Protein AF-A0A9E5R4J6-F1 (afdb_monomer_lite)

Structure (mmCIF, N/CA/C/O backbone):
data_AF-A0A9E5R4J6-F1
#
_entry.id   AF-A0A9E5R4J6-F1
#
loop_
_atom_site.group_PDB
_atom_site.id
_atom_site.type_symbol
_atom_site.label_atom_id
_atom_site.label_alt_id
_atom_site.label_comp_id
_atom_site.label_asym_id
_atom_site.label_entity_id
_atom_site.label_seq_id
_atom_site.pdbx_PDB_ins_code
_atom_site.Cartn_x
_atom_site.Cartn_y
_atom_site.Cartn_z
_atom_site.occupancy
_atom_site.B_iso_or_equiv
_atom_site.auth_seq_id
_atom_site.auth_comp_id
_atom_site.auth_asym_id
_atom_site.auth_atom_id
_atom_site.pdbx_PDB_model_num
ATOM 1 N N . MET A 1 1 ? 21.882 42.152 28.841 1.00 42.34 1 MET A N 1
ATOM 2 C CA . MET A 1 1 ? 21.473 41.547 27.560 1.00 42.34 1 MET A CA 1
ATOM 3 C C . MET A 1 1 ? 21.434 40.059 27.810 1.00 42.34 1 MET A C 1
ATOM 5 O O . MET A 1 1 ? 22.486 39.458 27.954 1.00 42.34 1 MET A O 1
ATOM 9 N N . SER A 1 2 ? 20.237 39.539 28.057 1.00 40.75 2 SER A N 1
ATOM 10 C CA . SER A 1 2 ? 20.015 38.140 28.411 1.00 40.75 2 SER A CA 1
ATOM 11 C C . SER A 1 2 ? 19.403 37.495 27.181 1.00 40.75 2 SER A C 1
ATOM 13 O O . SER A 1 2 ? 18.270 37.822 26.833 1.00 40.75 2 SER A O 1
ATOM 15 N N . ASP A 1 3 ? 20.187 36.679 26.487 1.00 46.66 3 ASP A N 1
ATOM 16 C CA . ASP A 1 3 ? 19.735 35.974 25.296 1.00 46.66 3 ASP A CA 1
ATOM 17 C C . ASP A 1 3 ? 18.639 34.973 25.685 1.00 46.66 3 ASP A C 1
ATOM 19 O O . ASP A 1 3 ? 18.865 34.027 26.441 1.00 46.66 3 ASP A O 1
ATOM 23 N N . GLU A 1 4 ? 17.427 35.216 25.184 1.00 49.72 4 GLU A N 1
ATOM 24 C CA . GLU A 1 4 ? 16.324 34.261 25.204 1.00 49.72 4 GLU A CA 1
ATOM 25 C C . GLU A 1 4 ? 16.734 33.020 24.406 1.00 49.72 4 GLU A C 1
ATOM 27 O O . GLU A 1 4 ? 16.765 33.019 23.172 1.00 49.72 4 GLU A O 1
ATOM 32 N N . VAL A 1 5 ? 17.031 31.938 25.124 1.00 55.19 5 VAL A N 1
ATOM 33 C CA . VAL A 1 5 ? 17.161 30.601 24.548 1.00 55.19 5 VAL A CA 1
ATOM 34 C C . VAL A 1 5 ? 15.782 30.193 24.031 1.00 55.19 5 VAL A C 1
ATOM 36 O O . VAL A 1 5 ? 14.922 29.731 24.780 1.00 55.19 5 VAL A O 1
ATOM 39 N N . LYS A 1 6 ? 15.548 30.407 22.735 1.00 57.25 6 LYS A N 1
ATOM 40 C CA . LYS A 1 6 ? 14.380 29.879 22.028 1.00 57.25 6 LYS A CA 1
ATOM 41 C C . LYS A 1 6 ? 14.463 28.356 22.058 1.00 57.25 6 LYS A C 1
ATOM 43 O O . LYS A 1 6 ? 15.269 27.770 21.337 1.00 57.25 6 LYS A O 1
ATOM 48 N N . ASN A 1 7 ? 13.649 27.728 22.904 1.00 57.50 7 ASN A N 1
ATOM 49 C CA . ASN A 1 7 ? 13.487 26.278 22.901 1.00 57.50 7 ASN A CA 1
ATOM 50 C C . ASN A 1 7 ? 13.137 25.807 21.478 1.00 57.50 7 ASN A C 1
ATOM 52 O O . ASN A 1 7 ? 12.276 26.420 20.835 1.00 57.50 7 ASN A O 1
ATOM 56 N N . PRO A 1 8 ? 13.797 24.751 20.969 1.00 59.03 8 PRO A N 1
ATOM 57 C CA . PRO A 1 8 ? 13.464 24.193 19.670 1.00 59.03 8 PRO A CA 1
ATOM 58 C C . PRO A 1 8 ? 12.000 23.721 19.660 1.00 59.03 8 PRO A C 1
ATOM 60 O O . PRO A 1 8 ? 11.471 23.340 20.710 1.00 59.03 8 PRO A O 1
ATOM 63 N N . PRO A 1 9 ? 11.328 23.758 18.496 1.00 61.59 9 PRO A N 1
ATOM 64 C CA . PRO A 1 9 ? 9.950 23.308 18.380 1.00 61.59 9 PRO A CA 1
ATOM 65 C C . PRO A 1 9 ? 9.857 21.846 18.821 1.00 61.59 9 PRO A C 1
ATOM 67 O O . PRO A 1 9 ? 10.540 20.979 18.277 1.00 61.59 9 PRO A O 1
ATOM 70 N N . VAL A 1 10 ? 9.022 21.591 19.829 1.00 64.31 10 VAL A N 1
ATOM 71 C CA . VAL A 1 10 ? 8.676 20.240 20.271 1.00 64.31 10 VAL A CA 1
ATOM 72 C C . VAL A 1 10 ? 8.030 19.542 19.076 1.00 64.31 10 VAL A C 1
ATOM 74 O O . VAL A 1 10 ? 6.976 19.970 18.604 1.00 64.31 10 VAL A O 1
ATOM 77 N N . LEU A 1 11 ? 8.702 18.522 18.537 1.00 62.38 11 LEU A N 1
ATOM 78 C CA . LEU A 1 11 ? 8.134 17.666 17.499 1.00 62.38 11 LEU A CA 1
ATOM 79 C C . LEU A 1 11 ? 6.857 17.046 18.070 1.00 62.38 11 LEU A C 1
ATOM 81 O O . LEU A 1 11 ? 6.881 16.518 19.180 1.00 62.38 11 LEU A O 1
ATOM 85 N N . ALA A 1 12 ? 5.746 17.167 17.344 1.00 65.12 12 ALA A N 1
ATOM 86 C CA . ALA A 1 12 ? 4.486 16.565 17.757 1.00 65.12 12 ALA A CA 1
ATOM 87 C C . ALA A 1 12 ? 4.701 15.061 17.972 1.00 65.12 12 ALA A C 1
ATOM 89 O O . ALA A 1 12 ? 5.231 14.386 17.088 1.00 65.12 12 ALA A O 1
ATOM 90 N N . GLU A 1 13 ? 4.333 14.562 19.152 1.00 73.25 13 GLU A N 1
ATOM 91 C CA . GLU A 1 13 ? 4.421 13.138 19.465 1.00 73.25 13 GLU A CA 1
ATOM 92 C C . GLU A 1 13 ? 3.614 12.341 18.435 1.00 73.25 13 GLU A C 1
ATOM 94 O O . GLU A 1 13 ? 2.500 12.728 18.063 1.00 73.25 13 GLU A O 1
ATOM 99 N N . GLU A 1 14 ? 4.189 11.245 17.935 1.00 74.69 14 GLU A N 1
ATOM 100 C CA . GLU A 1 14 ? 3.474 10.381 17.004 1.00 74.69 14 GLU A CA 1
ATOM 101 C C . GLU A 1 14 ? 2.205 9.840 17.678 1.00 74.69 14 GLU A C 1
ATOM 103 O O . GLU A 1 14 ? 2.267 9.382 18.824 1.00 74.69 14 GLU A O 1
ATOM 108 N N . PRO A 1 15 ? 1.052 9.859 16.988 1.00 79.69 15 PRO A N 1
ATOM 109 C CA . PRO A 1 15 ? -0.175 9.328 17.555 1.00 79.69 15 PRO A CA 1
ATOM 110 C C . PRO A 1 15 ? 0.012 7.845 17.888 1.00 79.69 15 PRO A C 1
ATOM 112 O O . PRO A 1 15 ? 0.480 7.066 17.059 1.00 79.69 15 PRO A O 1
ATOM 115 N N . THR A 1 16 ? -0.355 7.460 19.109 1.00 82.81 16 THR A N 1
ATOM 116 C CA . THR A 1 16 ? -0.235 6.085 19.624 1.00 82.81 16 THR A CA 1
ATOM 117 C C . THR A 1 16 ? -1.494 5.250 19.387 1.00 82.81 16 THR A C 1
ATOM 119 O O . THR A 1 16 ? -1.440 4.024 19.447 1.00 82.81 16 THR A O 1
ATOM 122 N N . HIS A 1 17 ? -2.621 5.902 19.094 1.00 88.38 17 HIS A N 1
ATOM 123 C CA . HIS A 1 17 ? -3.892 5.288 18.721 1.00 88.38 17 HIS A CA 1
ATOM 124 C C . HIS A 1 17 ? -4.709 6.228 17.825 1.00 88.38 17 HIS A C 1
ATOM 126 O O . HIS A 1 17 ? -4.455 7.431 17.767 1.00 88.38 17 HIS A O 1
ATOM 132 N N . ASP A 1 18 ? -5.753 5.704 17.181 1.00 90.94 18 ASP A N 1
ATOM 133 C CA . ASP A 1 18 ? -6.672 6.469 16.326 1.00 90.94 18 ASP A CA 1
ATOM 134 C C . ASP A 1 18 ? -8.042 6.756 16.973 1.00 90.94 18 ASP A C 1
ATOM 136 O O . ASP A 1 18 ? -8.967 7.226 16.307 1.00 90.94 18 ASP A O 1
ATOM 140 N N . PHE A 1 19 ? -8.187 6.493 18.274 1.00 93.50 19 PHE A N 1
ATOM 141 C CA . PHE A 1 19 ? -9.407 6.785 19.027 1.00 93.50 19 PHE A CA 1
ATOM 142 C C . PHE A 1 19 ? -9.540 8.264 19.394 1.00 93.50 19 PHE A C 1
ATOM 144 O O . PHE A 1 19 ? -8.581 8.903 19.828 1.00 93.50 19 PHE A O 1
ATOM 151 N N . SER A 1 20 ? -10.764 8.789 19.303 1.00 92.38 20 SER A N 1
ATOM 152 C CA . SER A 1 20 ? -11.124 10.046 19.962 1.00 92.38 20 SER A CA 1
ATOM 153 C C . SER A 1 20 ? -11.434 9.819 21.447 1.00 92.38 20 SER A C 1
ATOM 155 O O . SER A 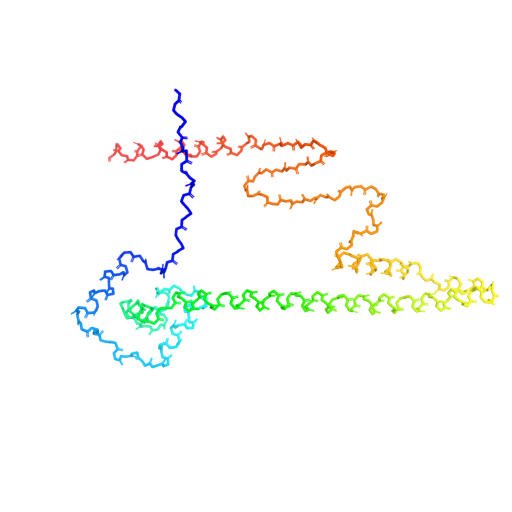1 20 ? -11.752 8.703 21.856 1.00 92.38 20 SER A O 1
ATOM 157 N N . GLN A 1 21 ? -11.450 10.888 22.251 1.00 91.94 21 GLN A N 1
ATOM 158 C CA . GLN A 1 21 ? -11.830 10.806 23.670 1.00 91.94 21 GLN A CA 1
ATOM 159 C C . GLN A 1 21 ? -13.201 10.137 23.874 1.00 91.94 21 GLN A C 1
ATOM 161 O O . GLN A 1 21 ? -13.371 9.306 24.760 1.00 91.94 21 GLN A O 1
ATOM 166 N N . LYS A 1 22 ? -14.164 10.435 22.994 1.00 94.00 22 LYS A N 1
ATOM 167 C CA . LYS A 1 22 ? -15.501 9.825 23.024 1.00 94.00 22 LYS A CA 1
ATOM 168 C C . LYS A 1 22 ? -15.470 8.329 22.726 1.00 94.00 22 LYS A C 1
ATOM 170 O O . LYS A 1 22 ? -16.288 7.587 23.255 1.00 94.00 22 LYS A O 1
ATOM 175 N N . ASP A 1 23 ? -14.570 7.878 21.855 1.00 94.31 23 ASP A N 1
ATOM 176 C CA . ASP A 1 23 ? -14.438 6.448 21.568 1.00 94.31 23 ASP A CA 1
ATOM 177 C C . ASP A 1 23 ? -13.859 5.709 22.781 1.00 94.31 23 ASP A C 1
ATOM 179 O O . ASP A 1 23 ? -14.345 4.630 23.110 1.00 94.31 23 ASP A O 1
ATOM 183 N N . LEU A 1 24 ? -12.900 6.317 23.491 1.00 94.56 24 LEU A N 1
ATOM 184 C CA . LEU A 1 24 ? -12.354 5.775 24.740 1.00 94.56 24 LEU A CA 1
ATOM 185 C C . LEU A 1 24 ? -13.423 5.676 25.839 1.00 94.56 24 LEU A C 1
ATOM 187 O O . LEU A 1 24 ? -13.527 4.642 26.493 1.00 94.56 24 LEU A O 1
ATOM 191 N N . GLU A 1 25 ? -14.268 6.699 25.996 1.00 96.12 25 GLU A N 1
ATOM 192 C CA . GLU A 1 25 ? -15.407 6.668 26.929 1.00 96.12 25 GLU A CA 1
ATOM 193 C C . GLU A 1 25 ? -16.387 5.529 26.607 1.00 96.12 25 GLU A C 1
ATOM 195 O O . GLU A 1 25 ? -16.853 4.830 27.506 1.00 96.12 25 GLU A O 1
ATOM 200 N N . VAL A 1 26 ? -16.672 5.297 25.320 1.00 95.81 26 VAL A N 1
ATOM 201 C CA . VAL A 1 26 ? -17.535 4.190 24.874 1.00 95.81 26 VAL A CA 1
ATOM 202 C C . VAL A 1 26 ? -16.900 2.831 25.172 1.00 95.81 26 VAL A C 1
ATOM 204 O O . VAL A 1 26 ? -17.601 1.920 25.613 1.00 95.81 26 VAL A O 1
ATOM 207 N N . ILE A 1 27 ? -15.590 2.685 24.951 1.00 95.56 27 ILE A N 1
ATOM 208 C CA . ILE A 1 27 ? -14.855 1.452 25.265 1.00 95.56 27 ILE A CA 1
ATOM 209 C C . ILE A 1 27 ? -14.916 1.170 26.769 1.00 95.56 27 ILE A C 1
ATOM 211 O O . ILE A 1 27 ? -15.265 0.054 27.158 1.00 95.56 27 ILE A O 1
ATOM 215 N N . GLN A 1 28 ? -14.640 2.180 27.599 1.00 96.12 28 GLN A N 1
ATOM 216 C CA . GLN A 1 28 ? -14.669 2.044 29.053 1.00 96.12 28 GLN A CA 1
ATOM 217 C C . GLN A 1 28 ? -16.070 1.661 29.542 1.00 96.12 28 GLN A C 1
ATOM 219 O O . GLN A 1 28 ? -16.231 0.655 30.227 1.00 96.12 28 GLN A O 1
ATOM 224 N N . ALA A 1 29 ? -17.107 2.379 29.099 1.00 96.12 29 ALA A N 1
ATOM 225 C CA . ALA A 1 29 ? -18.487 2.061 29.457 1.00 96.12 29 ALA A CA 1
ATOM 226 C C . ALA A 1 29 ? -18.883 0.637 29.028 1.00 96.12 29 ALA A C 1
ATOM 228 O O . ALA A 1 29 ? -19.643 -0.042 29.716 1.00 96.12 29 ALA A O 1
ATOM 229 N N . TYR A 1 30 ? -18.381 0.150 27.893 1.00 96.94 30 TYR A N 1
ATOM 230 C CA . TYR A 1 30 ? -18.649 -1.212 27.440 1.00 96.94 30 TYR A CA 1
ATOM 231 C C . TYR A 1 30 ? -17.977 -2.280 28.316 1.00 96.94 30 TYR A C 1
ATOM 233 O O . TYR A 1 30 ? -18.583 -3.323 28.583 1.00 96.94 30 TYR A O 1
ATOM 241 N N . GLN A 1 31 ? -16.759 -2.012 28.794 1.00 95.31 31 GLN A N 1
ATOM 242 C CA . GLN A 1 31 ? -16.066 -2.860 29.767 1.00 95.31 31 GLN A CA 1
ATOM 243 C C . GLN A 1 31 ? -16.800 -2.875 31.112 1.00 95.31 31 GLN A C 1
ATOM 245 O O . GLN A 1 31 ? -17.065 -3.956 31.638 1.00 95.31 31 GLN A O 1
ATOM 250 N N . ASP A 1 32 ? -17.204 -1.705 31.611 1.00 96.06 32 ASP A N 1
ATOM 251 C CA . ASP A 1 32 ? -17.908 -1.555 32.891 1.00 96.06 32 ASP A CA 1
ATOM 252 C C . ASP A 1 32 ? -19.270 -2.271 32.887 1.00 96.06 32 ASP A C 1
ATOM 254 O O . ASP A 1 32 ? -19.680 -2.864 33.883 1.00 96.06 32 ASP A O 1
ATOM 258 N N . ASN A 1 33 ? -19.952 -2.293 31.737 1.00 94.25 33 ASN A N 1
ATOM 259 C CA . ASN A 1 33 ? -21.217 -3.010 31.545 1.00 94.25 33 ASN A CA 1
ATOM 260 C C . ASN A 1 33 ? -21.054 -4.530 31.330 1.00 94.25 33 ASN A C 1
ATOM 262 O O . ASN A 1 33 ? -22.038 -5.218 31.041 1.00 94.25 33 ASN A O 1
ATOM 266 N N . GLY A 1 34 ? -19.835 -5.068 31.442 1.00 93.44 34 GLY A N 1
ATOM 267 C CA . GLY A 1 34 ? -19.568 -6.504 31.353 1.00 93.44 34 GLY A CA 1
ATOM 268 C C . GLY A 1 34 ? -19.517 -7.064 29.929 1.00 93.44 34 GLY A C 1
ATOM 269 O O . GLY A 1 34 ? -19.805 -8.243 29.736 1.00 93.44 34 GLY A O 1
ATOM 270 N N . LEU A 1 35 ? -19.157 -6.248 28.926 1.00 93.50 35 LEU A N 1
ATOM 271 C CA . LEU A 1 35 ? -18.931 -6.682 27.535 1.00 93.50 35 LEU A CA 1
ATOM 272 C C . LEU A 1 35 ? -20.145 -7.373 26.889 1.00 93.50 35 LEU A C 1
ATOM 274 O O . LEU A 1 35 ? -20.032 -8.408 26.225 1.00 93.50 35 LEU A O 1
ATOM 278 N N . GLN A 1 36 ? -21.334 -6.812 27.094 1.00 93.00 36 GLN A N 1
ATOM 279 C CA . GLN A 1 36 ? -22.580 -7.421 26.629 1.00 93.00 36 GLN A CA 1
ATOM 280 C C . GLN A 1 36 ? -22.552 -7.729 25.126 1.00 93.00 36 GLN A C 1
ATOM 282 O O . GLN A 1 36 ? -22.277 -6.867 24.298 1.00 93.00 36 GLN A O 1
ATOM 287 N N . GLY A 1 37 ? -22.898 -8.954 24.741 1.00 89.56 37 GLY A N 1
ATOM 288 C CA . GLY A 1 37 ? -22.974 -9.338 23.331 1.00 89.56 37 GLY A CA 1
ATOM 289 C C . GLY A 1 37 ? -21.624 -9.551 22.642 1.00 89.56 37 GLY A C 1
ATOM 290 O O . GLY A 1 37 ? -21.628 -9.831 21.451 1.00 89.56 37 GLY A O 1
ATOM 291 N N . ILE A 1 38 ? -20.485 -9.506 23.348 1.00 92.75 38 ILE A N 1
ATOM 292 C CA . ILE A 1 38 ? -19.177 -9.858 22.764 1.00 92.75 38 ILE A CA 1
ATOM 293 C C . ILE A 1 38 ? -19.128 -11.309 22.261 1.00 92.75 38 ILE A C 1
ATOM 295 O O . ILE A 1 38 ? -18.427 -11.603 21.301 1.00 92.75 38 ILE A O 1
ATOM 299 N N . ALA A 1 39 ? -19.925 -12.199 22.860 1.00 91.06 39 ALA A N 1
ATOM 300 C CA . ALA A 1 39 ? -19.985 -13.621 22.521 1.00 91.06 39 ALA A CA 1
ATOM 301 C C . ALA A 1 39 ? -20.413 -13.907 21.068 1.00 91.06 39 ALA A C 1
ATOM 303 O O . ALA A 1 39 ? -20.206 -15.013 20.581 1.00 91.06 39 ALA A O 1
ATOM 304 N N . VAL A 1 40 ? -21.004 -12.932 20.366 1.00 90.88 40 VAL A N 1
ATOM 305 C CA . VAL A 1 40 ? -21.365 -13.076 18.943 1.00 90.88 40 VAL A CA 1
ATOM 306 C C . VAL A 1 40 ? -20.163 -12.942 18.003 1.00 90.88 40 VAL A C 1
ATOM 308 O O . VAL A 1 40 ? -20.296 -13.221 16.806 1.00 90.88 40 VAL A O 1
ATOM 311 N N . VAL A 1 41 ? -19.025 -12.466 18.518 1.00 92.75 41 VAL A N 1
ATOM 312 C CA . VAL A 1 41 ? -17.769 -12.305 17.786 1.00 92.75 41 VAL A CA 1
ATOM 313 C C . VAL A 1 41 ? -16.933 -13.561 17.985 1.00 92.75 41 VAL A C 1
ATOM 315 O O . VAL A 1 41 ? -16.336 -13.769 19.038 1.00 92.75 41 VAL A O 1
ATOM 318 N N . ASP A 1 42 ? -16.905 -14.394 16.954 1.00 92.69 42 ASP A N 1
ATOM 319 C CA . ASP A 1 42 ? -15.958 -15.495 16.836 1.00 92.69 42 ASP A CA 1
ATOM 320 C C . ASP A 1 42 ? -14.625 -15.004 16.239 1.00 92.69 42 ASP A C 1
ATOM 322 O O . ASP A 1 42 ? -14.469 -13.845 15.838 1.00 92.69 42 ASP A O 1
ATOM 326 N N . GLU A 1 43 ? -13.642 -15.901 16.190 1.00 91.50 43 GLU A N 1
ATOM 327 C CA . GLU A 1 43 ? -12.314 -15.621 15.640 1.00 91.50 43 GLU A CA 1
ATOM 328 C C . GLU A 1 43 ? -12.373 -15.175 14.171 1.00 91.50 43 GLU A C 1
ATOM 330 O O . GLU A 1 43 ? -11.676 -14.242 13.776 1.00 91.50 43 GLU A O 1
ATOM 335 N N . GLN A 1 44 ? -13.261 -15.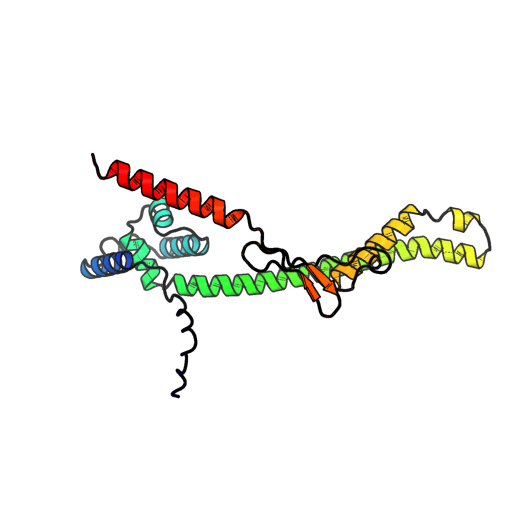776 13.373 1.00 92.69 44 GLN A N 1
ATOM 336 C CA . GLN A 1 44 ? -13.416 -15.438 11.957 1.00 92.69 44 GLN A CA 1
ATOM 337 C C . GLN A 1 44 ? -13.922 -14.006 11.772 1.00 92.69 44 GLN A C 1
ATOM 339 O O . GLN A 1 44 ? -13.376 -13.250 10.969 1.00 92.69 44 GLN A O 1
ATOM 344 N N . LYS A 1 45 ? -14.926 -13.587 12.548 1.00 93.44 45 LYS A N 1
ATOM 345 C CA . LYS A 1 45 ? -15.418 -12.206 12.537 1.00 93.44 45 LYS A CA 1
ATOM 346 C C . LYS A 1 45 ? -14.365 -11.235 13.046 1.00 93.44 45 LYS A C 1
ATOM 348 O O . LYS A 1 45 ? -14.254 -10.145 12.493 1.00 93.44 45 LYS A O 1
ATOM 353 N N . ALA A 1 46 ? -13.605 -11.605 14.077 1.00 93.94 46 ALA A N 1
ATOM 354 C CA . ALA A 1 46 ? -12.513 -10.778 14.583 1.00 93.94 46 ALA A CA 1
ATOM 355 C C . ALA A 1 46 ? -11.450 -10.524 13.504 1.00 93.94 46 ALA A C 1
ATOM 357 O O . ALA A 1 46 ? -11.082 -9.370 13.274 1.00 93.94 46 ALA A O 1
ATOM 358 N N . ALA A 1 47 ? -11.030 -11.579 12.800 1.00 94.12 47 ALA A N 1
ATOM 359 C CA . ALA A 1 47 ? -10.090 -11.490 11.689 1.00 94.12 47 ALA A CA 1
ATOM 360 C C . ALA A 1 47 ? -10.640 -10.630 10.541 1.00 94.12 47 ALA A C 1
ATOM 362 O O . ALA A 1 47 ? -9.952 -9.726 10.070 1.00 94.12 47 ALA A O 1
ATOM 363 N N . LEU A 1 48 ? -11.904 -10.836 10.151 1.00 95.25 48 LEU A N 1
ATOM 364 C CA . LEU A 1 48 ? -12.531 -10.059 9.080 1.00 95.25 48 LEU A CA 1
ATOM 365 C C . LEU A 1 48 ? -12.616 -8.568 9.434 1.00 95.25 48 LEU A C 1
ATOM 367 O O . LEU A 1 48 ? -12.349 -7.714 8.595 1.00 95.25 48 LEU A O 1
ATOM 371 N N . MET A 1 49 ? -12.947 -8.228 10.684 1.00 96.38 49 MET A N 1
ATOM 372 C CA . MET A 1 49 ? -12.968 -6.828 11.117 1.00 96.38 49 MET A CA 1
ATOM 373 C C . MET A 1 49 ? -11.583 -6.174 11.032 1.00 96.38 49 MET A C 1
ATOM 375 O O . MET A 1 49 ? -11.488 -5.032 10.575 1.00 96.38 49 MET A O 1
ATOM 379 N N . LEU A 1 50 ? -10.528 -6.888 11.438 1.00 95.31 50 LEU A N 1
ATOM 380 C CA . LEU A 1 50 ? -9.153 -6.407 11.309 1.00 95.31 50 LEU A CA 1
ATOM 381 C C . LEU A 1 50 ? -8.775 -6.213 9.835 1.00 95.31 50 LEU A C 1
ATOM 383 O O . LEU A 1 50 ? -8.267 -5.155 9.478 1.00 95.31 50 LEU A O 1
ATOM 387 N N . GLU A 1 51 ? -9.077 -7.172 8.959 1.00 95.31 51 GLU A N 1
ATOM 388 C CA . GLU A 1 51 ? -8.825 -7.052 7.517 1.00 95.31 51 GLU A CA 1
ATOM 389 C C . GLU A 1 51 ? -9.521 -5.816 6.923 1.00 95.31 51 GLU A C 1
ATOM 391 O O . GLU A 1 51 ? -8.909 -5.015 6.210 1.00 95.31 51 GLU A O 1
ATOM 396 N N . MET A 1 52 ? -10.789 -5.592 7.285 1.00 95.88 52 MET A N 1
ATOM 397 C CA . MET A 1 52 ? -11.520 -4.397 6.870 1.00 95.88 52 MET A CA 1
ATOM 398 C C . MET A 1 52 ? -10.846 -3.114 7.371 1.00 95.88 52 MET A C 1
ATOM 400 O O . MET A 1 52 ? -10.740 -2.145 6.614 1.00 95.88 52 MET A O 1
ATOM 404 N N . TYR A 1 53 ? -10.361 -3.099 8.612 1.00 96.25 53 TYR A N 1
ATOM 405 C CA . TYR A 1 53 ? -9.626 -1.965 9.165 1.00 96.25 53 TYR A CA 1
ATOM 406 C C . TYR A 1 53 ? -8.309 -1.705 8.413 1.00 96.25 53 TYR A C 1
ATOM 408 O O . TYR A 1 53 ? -8.048 -0.566 8.015 1.00 96.25 53 TYR A O 1
ATOM 416 N N . LEU A 1 54 ? -7.525 -2.752 8.129 1.00 93.69 54 LEU A N 1
ATOM 417 C CA . LEU A 1 54 ? -6.283 -2.664 7.350 1.00 93.69 54 LEU A CA 1
ATOM 418 C C . LEU A 1 54 ? -6.532 -2.173 5.917 1.00 93.69 54 LEU A C 1
ATOM 420 O O . LEU A 1 54 ? -5.743 -1.391 5.389 1.00 93.69 54 LEU A O 1
ATOM 424 N N . SER A 1 55 ? -7.676 -2.527 5.319 1.00 92.19 55 SER A N 1
ATOM 425 C CA . SER A 1 55 ? -8.112 -2.006 4.012 1.00 92.19 55 SER A CA 1
ATOM 426 C C . SER A 1 55 ? -8.556 -0.530 4.035 1.00 92.19 55 SER A C 1
ATOM 428 O O . SER A 1 55 ? -8.925 0.032 3.003 1.00 92.19 55 SER A O 1
ATOM 430 N N . GLY A 1 56 ? -8.548 0.112 5.208 1.00 92.62 56 GLY A N 1
ATOM 431 C CA . GLY A 1 56 ? -8.883 1.523 5.387 1.00 92.62 56 GLY A CA 1
ATOM 432 C C . GLY A 1 56 ? -10.358 1.806 5.673 1.00 92.62 56 GLY A C 1
ATOM 433 O O . GLY A 1 56 ? -10.771 2.966 5.602 1.00 92.62 56 GLY A O 1
ATOM 434 N N . LYS A 1 57 ? -11.174 0.794 6.004 1.00 94.50 57 LYS A N 1
ATOM 435 C CA . LYS A 1 57 ? -12.559 1.028 6.446 1.00 94.50 57 LYS A CA 1
ATOM 436 C C . LYS A 1 57 ? -12.577 1.701 7.817 1.00 94.50 57 LYS A C 1
ATOM 438 O O . LYS A 1 57 ? -11.822 1.347 8.717 1.00 94.50 57 LYS A O 1
ATOM 443 N N . THR A 1 58 ? -13.492 2.650 7.997 1.00 95.50 58 THR A N 1
ATOM 444 C CA . THR A 1 58 ? -13.724 3.288 9.303 1.00 95.50 58 THR A CA 1
ATOM 445 C C . THR A 1 58 ? -14.497 2.360 10.239 1.00 95.50 58 THR A C 1
ATOM 447 O O . THR A 1 58 ? -15.278 1.524 9.779 1.00 95.50 58 THR A O 1
ATOM 450 N N . TYR A 1 59 ? -14.391 2.569 11.556 1.00 96.25 59 TYR A N 1
ATOM 451 C CA . TYR A 1 59 ? -15.159 1.805 12.550 1.00 96.25 59 TYR A CA 1
ATOM 452 C C . TYR A 1 59 ? -16.660 1.766 12.241 1.00 96.25 59 TYR A C 1
ATOM 454 O O . TYR A 1 59 ? -17.284 0.712 12.325 1.00 96.25 59 TYR A O 1
ATOM 462 N N . ARG A 1 60 ? -17.238 2.888 11.788 1.00 95.19 60 ARG A N 1
ATOM 463 C CA . ARG A 1 60 ? -18.651 2.964 11.386 1.00 95.19 60 ARG A CA 1
ATOM 464 C C . ARG A 1 60 ? -18.972 2.042 10.208 1.00 95.19 60 ARG A C 1
ATOM 466 O O . ARG A 1 60 ? -20.003 1.381 10.225 1.00 95.19 60 ARG A O 1
ATOM 473 N N . GLN A 1 61 ? -18.110 1.997 9.194 1.00 96.44 61 GLN A N 1
ATOM 474 C CA . GLN A 1 61 ? -18.304 1.133 8.025 1.00 96.44 61 GLN A CA 1
ATOM 475 C C . GLN A 1 61 ? -18.196 -0.350 8.394 1.00 96.44 61 GLN A C 1
ATOM 477 O O . GLN A 1 61 ? -18.986 -1.156 7.901 1.00 96.44 61 GLN A O 1
ATOM 482 N N . ILE A 1 62 ? -17.265 -0.695 9.288 1.00 97.06 62 ILE A N 1
ATOM 483 C CA . ILE A 1 62 ? -17.114 -2.058 9.814 1.00 97.06 62 ILE A CA 1
ATOM 484 C C . ILE A 1 62 ? -18.382 -2.464 10.575 1.00 97.06 62 ILE A C 1
ATOM 486 O O . ILE A 1 62 ? -18.941 -3.521 10.297 1.00 97.06 62 ILE A O 1
ATOM 490 N N . CYS A 1 63 ? -18.907 -1.594 11.447 1.00 96.19 63 CYS A N 1
ATOM 491 C CA . CYS A 1 63 ? -20.162 -1.835 12.171 1.00 96.19 63 CYS A CA 1
ATOM 492 C C . CYS A 1 63 ? -21.329 -2.130 11.223 1.00 96.19 63 CYS A C 1
ATOM 494 O O . CYS A 1 63 ? -22.032 -3.120 11.404 1.00 96.19 63 CYS A O 1
ATOM 496 N N . THR A 1 64 ? -21.516 -1.293 10.195 1.00 96.25 64 THR A N 1
ATOM 497 C CA . THR A 1 64 ? -22.598 -1.467 9.216 1.00 96.25 64 THR A CA 1
ATOM 498 C C . THR A 1 64 ? -22.458 -2.772 8.439 1.00 96.25 64 THR A C 1
ATOM 500 O O . THR A 1 64 ? -23.453 -3.456 8.218 1.00 96.25 64 THR A O 1
ATOM 503 N N . THR A 1 65 ? -21.239 -3.130 8.032 1.00 95.69 65 THR A N 1
ATOM 504 C CA . THR A 1 65 ? -21.007 -4.329 7.211 1.00 95.69 65 THR A CA 1
ATOM 505 C C . THR A 1 65 ? -21.167 -5.608 8.025 1.00 95.69 65 THR A C 1
ATOM 507 O O . THR A 1 65 ? -21.784 -6.561 7.563 1.00 95.69 65 THR A O 1
ATOM 510 N N . MET A 1 66 ? -20.662 -5.606 9.258 1.00 94.31 66 MET A N 1
ATOM 511 C CA . MET A 1 66 ? -20.700 -6.760 10.157 1.00 94.31 66 MET A CA 1
ATOM 512 C C . MET A 1 66 ? -22.001 -6.865 10.956 1.00 94.31 66 MET A C 1
ATOM 514 O O . MET A 1 66 ? -22.194 -7.844 11.671 1.00 94.31 66 MET A O 1
ATOM 518 N N . GLN A 1 67 ? -22.872 -5.853 10.868 1.00 95.19 67 GLN A N 1
ATOM 519 C CA . GLN A 1 67 ? -24.073 -5.712 11.695 1.00 95.19 67 GLN A CA 1
ATOM 520 C C . GLN A 1 67 ? -23.758 -5.802 13.199 1.00 95.19 67 GLN A C 1
ATOM 522 O O . GLN A 1 67 ? -24.496 -6.398 13.983 1.00 95.19 67 GLN A O 1
ATOM 527 N N . LEU A 1 68 ? -22.638 -5.199 13.604 1.00 95.44 68 LEU A N 1
ATOM 528 C CA . LEU A 1 68 ? -22.180 -5.158 14.991 1.00 95.44 68 LEU A CA 1
ATOM 529 C C . LEU A 1 68 ? -22.353 -3.761 15.579 1.00 95.44 68 LEU A C 1
ATOM 531 O O . LEU A 1 68 ? -22.274 -2.746 14.884 1.00 95.44 68 LEU A O 1
ATOM 535 N N . ARG A 1 69 ? -22.561 -3.715 16.895 1.00 95.31 69 ARG A N 1
ATOM 536 C CA . ARG A 1 69 ? -22.617 -2.458 17.642 1.00 95.31 69 ARG A CA 1
ATOM 537 C C . ARG A 1 69 ? -21.245 -1.791 17.673 1.00 95.31 69 ARG A C 1
ATOM 539 O O . ARG A 1 69 ? -20.217 -2.471 17.697 1.00 95.31 69 ARG A O 1
ATOM 546 N N . LYS A 1 70 ? -21.235 -0.456 17.721 1.00 95.00 70 LYS A N 1
ATOM 547 C CA . LYS A 1 70 ? -19.997 0.333 17.684 1.00 95.00 70 LYS A CA 1
ATOM 548 C C . LYS A 1 70 ? -19.074 0.008 18.852 1.00 95.00 70 LYS A C 1
ATOM 550 O O . LYS A 1 70 ? -17.877 -0.145 18.632 1.00 95.00 70 LYS A O 1
ATOM 555 N N . GLU A 1 71 ? -19.622 -0.161 20.053 1.00 96.31 71 GLU A N 1
ATOM 556 C CA . GLU A 1 71 ? -18.842 -0.527 21.235 1.00 96.31 71 GLU A CA 1
ATOM 557 C C . GLU A 1 71 ? -18.059 -1.838 21.066 1.00 96.31 71 GLU A C 1
ATOM 559 O O . GLU A 1 71 ? -16.912 -1.917 21.495 1.00 96.31 71 GLU A O 1
ATOM 564 N N . ILE A 1 72 ? -18.622 -2.830 20.365 1.00 96.00 72 ILE A N 1
ATOM 565 C CA . ILE A 1 72 ? -17.960 -4.114 20.102 1.00 96.00 72 ILE A CA 1
ATOM 566 C C . ILE A 1 72 ? -16.745 -3.896 19.200 1.00 96.00 72 ILE A C 1
ATOM 568 O O . ILE A 1 72 ? -15.650 -4.345 19.524 1.00 96.00 72 ILE A O 1
ATOM 572 N N . VAL A 1 73 ? -16.927 -3.192 18.080 1.00 96.56 73 VAL A N 1
ATOM 573 C CA . VAL A 1 73 ? -15.852 -2.960 17.101 1.00 96.56 73 VAL A CA 1
ATOM 574 C C . VAL A 1 73 ? -14.734 -2.109 17.705 1.00 96.56 73 VAL A C 1
ATOM 576 O O . VAL A 1 73 ? -13.562 -2.437 17.537 1.00 96.56 73 VAL A O 1
ATOM 579 N N . LEU A 1 74 ? -15.084 -1.051 18.445 1.00 96.62 74 LEU A N 1
ATOM 580 C CA . LEU A 1 74 ? -14.107 -0.211 19.141 1.00 96.62 74 LEU A CA 1
ATOM 581 C C . LEU A 1 74 ? -13.326 -1.002 20.193 1.00 96.62 74 LEU A C 1
ATOM 583 O O . LEU A 1 74 ? -12.102 -0.921 20.230 1.00 96.62 74 LEU A O 1
ATOM 587 N N . TYR A 1 75 ? -14.015 -1.805 21.008 1.00 96.50 75 TYR A N 1
ATOM 588 C CA . TYR A 1 75 ? -13.368 -2.648 22.009 1.00 96.50 75 TYR A CA 1
ATOM 589 C C . TYR A 1 75 ? -12.430 -3.676 21.374 1.00 96.50 75 TYR A C 1
ATOM 591 O O . TYR A 1 75 ? -11.329 -3.877 21.875 1.00 96.50 75 TYR A O 1
ATOM 599 N N . MET A 1 76 ? -12.827 -4.304 20.263 1.00 95.88 76 MET A N 1
ATOM 600 C CA . MET A 1 76 ? -11.966 -5.243 19.538 1.00 95.88 76 MET A CA 1
ATOM 601 C C . MET A 1 76 ? -10.722 -4.546 18.982 1.00 95.88 76 MET A C 1
ATOM 603 O O . MET A 1 76 ? -9.616 -5.046 19.174 1.00 95.88 76 MET A O 1
ATOM 607 N N . SER A 1 77 ? -10.884 -3.368 18.374 1.00 96.12 77 SER A N 1
ATOM 608 C CA . SER A 1 77 ? -9.753 -2.566 17.896 1.00 96.12 77 SER A CA 1
ATOM 609 C C . SER A 1 77 ? -8.785 -2.201 19.020 1.00 96.12 77 SER A C 1
ATOM 611 O O . SER A 1 77 ? -7.573 -2.365 18.881 1.00 96.12 77 SER A O 1
ATOM 613 N N . PHE A 1 78 ? -9.325 -1.777 20.164 1.00 95.38 78 PHE A N 1
ATOM 614 C CA . PHE A 1 78 ? -8.546 -1.405 21.339 1.00 95.38 78 PHE A CA 1
ATOM 615 C C . PHE A 1 78 ? -7.821 -2.607 21.953 1.00 95.38 78 PHE A C 1
ATOM 617 O O . PHE A 1 78 ? -6.612 -2.566 22.165 1.00 95.38 78 PHE A O 1
ATOM 624 N N . LYS A 1 79 ? -8.540 -3.710 22.188 1.00 93.88 79 LYS A N 1
ATOM 625 C CA . LYS A 1 79 ? -8.008 -4.930 22.811 1.00 93.88 79 LYS A CA 1
ATOM 626 C C . LYS A 1 79 ? -6.878 -5.562 22.001 1.00 93.88 79 LYS A C 1
ATOM 628 O O . LYS A 1 79 ? -5.937 -6.083 22.592 1.00 93.88 79 LYS A O 1
ATOM 633 N N . PHE A 1 80 ? -6.988 -5.541 20.675 1.00 93.88 80 PHE A N 1
ATOM 634 C CA . PHE A 1 80 ? -6.007 -6.139 19.766 1.00 93.88 80 PHE A CA 1
ATOM 635 C C . PHE A 1 80 ? -5.064 -5.111 19.132 1.00 93.88 80 PHE A C 1
ATOM 637 O O . PHE A 1 80 ? -4.314 -5.465 18.230 1.00 93.88 80 PHE A O 1
ATOM 644 N N . ASN A 1 81 ? -5.095 -3.857 19.593 1.00 93.69 81 ASN A N 1
ATOM 645 C CA . ASN A 1 81 ? -4.229 -2.772 19.139 1.00 93.69 81 ASN A CA 1
ATOM 646 C C . ASN A 1 81 ? -4.106 -2.679 17.604 1.00 93.69 81 ASN A C 1
ATOM 648 O O . ASN A 1 81 ? -3.007 -2.690 17.041 1.00 93.69 81 ASN A O 1
ATOM 652 N N . TRP A 1 82 ? -5.245 -2.598 16.908 1.00 95.19 82 TRP A N 1
ATOM 653 C CA . TRP A 1 82 ? -5.259 -2.593 15.439 1.00 95.19 82 TRP A CA 1
ATOM 654 C C . TRP A 1 82 ? -4.450 -1.448 14.837 1.00 95.19 82 TRP A C 1
ATOM 656 O O . TRP A 1 82 ? -3.895 -1.599 13.751 1.00 95.19 82 TRP A O 1
ATOM 666 N N . PHE A 1 83 ? -4.353 -0.318 15.538 1.00 94.06 83 PHE A N 1
ATOM 667 C CA . PHE A 1 83 ? -3.561 0.821 15.096 1.00 94.06 83 PHE A CA 1
ATOM 668 C C . PHE A 1 83 ? -2.074 0.465 14.939 1.00 94.06 83 PHE A C 1
ATOM 670 O O . PHE A 1 83 ? -1.487 0.761 13.898 1.00 94.06 83 PHE A O 1
ATOM 677 N N . SER A 1 84 ? -1.482 -0.233 15.918 1.00 92.62 84 SER A N 1
ATOM 678 C CA . SER A 1 84 ? -0.091 -0.702 15.822 1.00 92.62 84 SER A CA 1
ATOM 679 C C . SER A 1 84 ? 0.086 -1.696 14.679 1.00 92.62 84 SER A C 1
ATOM 681 O O . SER A 1 84 ? 0.985 -1.528 13.859 1.00 92.62 84 SER A O 1
ATOM 683 N N . ILE A 1 85 ? -0.831 -2.664 14.557 1.00 93.62 85 ILE A N 1
ATOM 684 C CA . ILE A 1 85 ? -0.810 -3.654 13.467 1.00 93.62 85 ILE A CA 1
ATOM 685 C C . ILE A 1 85 ? -0.868 -2.952 12.106 1.00 93.62 85 ILE A C 1
ATOM 687 O O . ILE A 1 85 ? -0.155 -3.313 11.175 1.00 93.62 85 ILE A O 1
ATOM 691 N N . ARG A 1 86 ? -1.698 -1.913 11.974 1.00 91.75 86 ARG A N 1
ATOM 692 C CA . ARG A 1 86 ? -1.803 -1.135 10.739 1.00 91.75 86 ARG A CA 1
ATOM 693 C C . ARG A 1 86 ? -0.537 -0.342 10.444 1.00 91.75 86 ARG A C 1
ATOM 695 O O . ARG A 1 86 ? -0.178 -0.231 9.275 1.00 91.75 86 ARG A O 1
ATOM 702 N N . LYS A 1 87 ? 0.124 0.211 11.462 1.00 91.50 87 LYS A N 1
ATOM 703 C CA . LYS A 1 87 ? 1.402 0.912 11.292 1.00 91.50 87 LYS A CA 1
ATOM 704 C C . LYS A 1 87 ? 2.463 -0.037 10.736 1.00 91.50 87 LYS A C 1
ATOM 706 O O . LYS A 1 87 ? 3.068 0.287 9.720 1.00 91.50 87 LYS A O 1
ATOM 711 N N . GLU A 1 88 ? 2.611 -1.210 11.345 1.00 90.50 88 GLU A N 1
ATOM 712 C CA . GLU A 1 88 ? 3.530 -2.262 10.888 1.00 90.50 88 GLU A CA 1
ATOM 713 C C . GLU A 1 88 ? 3.189 -2.717 9.463 1.00 90.50 88 GLU A C 1
ATOM 715 O O . GLU A 1 88 ? 4.037 -2.683 8.577 1.00 90.50 88 GLU A O 1
ATOM 720 N N . TYR A 1 89 ? 1.914 -3.017 9.197 1.00 90.25 89 TYR A N 1
ATOM 721 C CA . TYR A 1 89 ? 1.448 -3.422 7.870 1.00 90.25 89 TYR A CA 1
ATOM 722 C C . TYR A 1 89 ? 1.757 -2.381 6.782 1.00 90.25 89 TYR A C 1
ATOM 724 O O . TYR A 1 89 ? 2.170 -2.734 5.678 1.00 90.25 89 TYR A O 1
ATOM 732 N N . LEU A 1 90 ? 1.556 -1.091 7.069 1.00 88.62 90 LEU A N 1
ATOM 733 C CA . LEU A 1 90 ? 1.850 -0.022 6.113 1.00 88.62 90 LEU A CA 1
ATOM 734 C C . LEU A 1 90 ? 3.355 0.159 5.889 1.00 88.62 90 LEU A C 1
ATOM 736 O O . LEU A 1 90 ? 3.753 0.431 4.758 1.00 88.62 90 LEU A O 1
ATOM 740 N N . GLN A 1 91 ? 4.178 -0.022 6.924 1.00 89.44 91 GLN A N 1
ATOM 741 C CA . GLN A 1 91 ? 5.637 0.003 6.799 1.00 89.44 91 GLN A CA 1
ATOM 742 C C . GLN A 1 91 ? 6.139 -1.154 5.926 1.00 89.44 91 GLN A C 1
ATOM 744 O O . GLN A 1 91 ? 6.900 -0.929 4.985 1.00 89.44 91 GLN A O 1
ATOM 749 N N . ASP A 1 92 ? 5.651 -2.371 6.165 1.00 87.56 92 ASP A N 1
ATOM 750 C CA . ASP A 1 92 ? 5.986 -3.541 5.347 1.00 87.56 92 ASP A CA 1
ATOM 751 C C . ASP A 1 92 ? 5.537 -3.360 3.894 1.00 87.56 92 ASP A C 1
ATOM 753 O O . ASP A 1 92 ? 6.267 -3.681 2.948 1.00 87.56 92 ASP A O 1
ATOM 757 N N . LEU A 1 93 ? 4.340 -2.796 3.697 1.00 84.88 93 LEU A N 1
ATOM 758 C CA . LEU A 1 93 ? 3.824 -2.491 2.371 1.00 84.88 93 LEU A CA 1
ATOM 759 C C . LEU A 1 93 ? 4.726 -1.485 1.650 1.00 84.88 93 LEU A C 1
ATOM 761 O O . LEU A 1 93 ? 5.075 -1.722 0.494 1.00 84.88 93 LEU A O 1
ATOM 765 N N . GLU A 1 94 ? 5.142 -0.409 2.318 1.00 85.00 94 GLU A N 1
ATOM 766 C CA . GLU A 1 94 ? 6.046 0.594 1.754 1.00 85.00 94 GLU A CA 1
ATOM 767 C C . GLU A 1 94 ? 7.384 -0.026 1.330 1.00 85.00 94 GLU A C 1
ATOM 769 O O . GLU A 1 94 ? 7.813 0.163 0.188 1.00 85.00 94 GLU A O 1
ATOM 774 N N . ILE A 1 95 ? 8.001 -0.832 2.198 1.00 85.94 95 ILE A N 1
ATOM 775 C CA . ILE A 1 95 ? 9.257 -1.536 1.902 1.00 85.94 95 ILE A CA 1
ATOM 776 C C . ILE A 1 95 ? 9.080 -2.456 0.686 1.00 85.94 95 ILE A C 1
ATOM 778 O O . ILE A 1 95 ? 9.886 -2.432 -0.250 1.00 85.94 95 ILE A O 1
ATOM 782 N N . SER A 1 96 ? 7.993 -3.231 0.649 1.00 82.94 96 SER A N 1
ATOM 783 C CA . SER A 1 96 ? 7.714 -4.144 -0.464 1.00 82.94 96 SER A CA 1
ATOM 784 C C . SER A 1 96 ? 7.465 -3.406 -1.785 1.00 82.94 96 SER A C 1
ATOM 786 O O . SER A 1 96 ? 7.901 -3.859 -2.846 1.00 82.94 96 SER A O 1
ATOM 788 N N . MET A 1 97 ? 6.799 -2.247 -1.740 1.00 76.94 97 MET A N 1
ATOM 789 C CA . MET A 1 97 ? 6.556 -1.410 -2.912 1.00 76.94 97 MET A CA 1
ATOM 790 C C . MET A 1 97 ? 7.854 -0.806 -3.436 1.00 76.94 97 MET A C 1
ATOM 792 O O . MET A 1 97 ? 8.065 -0.804 -4.648 1.00 76.94 97 MET A O 1
ATOM 796 N N . GLN A 1 98 ? 8.741 -0.341 -2.555 1.00 80.69 98 GLN A N 1
ATOM 797 C CA . GLN A 1 98 ? 10.056 0.153 -2.958 1.00 80.69 98 GLN A CA 1
ATOM 798 C C . GLN A 1 98 ? 10.882 -0.944 -3.644 1.00 80.69 98 GLN A C 1
ATOM 800 O O . GLN A 1 98 ? 11.450 -0.682 -4.705 1.00 80.69 98 GLN A O 1
ATOM 805 N N . GLY A 1 99 ? 10.877 -2.172 -3.111 1.00 80.81 99 GLY A N 1
ATOM 806 C CA . GLY A 1 99 ? 11.519 -3.328 -3.749 1.00 80.81 99 GLY A CA 1
ATOM 807 C C . GLY A 1 99 ? 10.953 -3.616 -5.142 1.00 80.81 99 GLY A C 1
ATOM 808 O O . GLY A 1 99 ? 11.692 -3.627 -6.122 1.00 80.81 99 GLY A O 1
ATOM 809 N N . ARG A 1 100 ? 9.622 -3.714 -5.272 1.00 79.00 100 ARG A N 1
ATOM 810 C CA . ARG A 1 100 ? 8.960 -3.942 -6.573 1.00 79.00 100 ARG A CA 1
ATOM 811 C C . ARG A 1 100 ? 9.228 -2.833 -7.591 1.00 79.00 100 ARG A C 1
ATOM 813 O O . ARG A 1 100 ? 9.342 -3.111 -8.781 1.00 79.00 100 ARG A O 1
ATOM 820 N N . LEU A 1 101 ? 9.313 -1.578 -7.149 1.00 79.94 101 LEU A N 1
ATOM 821 C CA . LEU A 1 101 ? 9.660 -0.452 -8.019 1.00 79.94 101 LEU A CA 1
ATOM 822 C C . LEU A 1 101 ? 11.108 -0.540 -8.509 1.00 79.94 101 LEU A C 1
ATOM 824 O O . LEU A 1 101 ? 11.380 -0.179 -9.652 1.00 79.94 101 LEU A O 1
ATOM 828 N N . GLN A 1 102 ? 12.035 -0.998 -7.667 1.00 80.50 102 GLN A N 1
ATOM 829 C CA . GLN A 1 102 ? 13.423 -1.224 -8.070 1.00 80.50 102 GLN A CA 1
ATOM 830 C C . GLN A 1 102 ? 13.528 -2.387 -9.057 1.00 80.50 102 GLN A C 1
ATOM 832 O O . GLN A 1 102 ? 14.124 -2.212 -10.117 1.00 80.50 102 GLN A O 1
ATOM 837 N N . ASP A 1 103 ? 12.877 -3.514 -8.770 1.00 84.25 103 ASP A N 1
ATOM 838 C CA . ASP A 1 103 ? 12.845 -4.671 -9.669 1.00 84.25 103 ASP A CA 1
ATOM 839 C C . ASP A 1 103 ? 12.232 -4.308 -11.028 1.00 84.25 103 ASP A C 1
ATOM 841 O O . ASP A 1 103 ? 12.774 -4.662 -12.075 1.00 84.25 103 ASP A O 1
ATOM 845 N N . GLY A 1 104 ? 11.144 -3.529 -11.026 1.00 83.81 104 GLY A N 1
ATOM 846 C CA . GLY A 1 104 ? 10.531 -3.001 -12.243 1.00 83.81 104 GLY A CA 1
ATOM 847 C C . GLY A 1 104 ? 11.489 -2.118 -13.045 1.00 83.81 104 GLY A C 1
ATOM 848 O O . GLY A 1 104 ? 11.628 -2.306 -14.249 1.00 83.81 104 GLY A O 1
ATOM 849 N N . LYS A 1 105 ? 12.226 -1.215 -12.382 1.00 83.56 105 LYS A N 1
ATOM 850 C CA . LYS A 1 105 ? 13.246 -0.385 -13.047 1.00 83.56 105 LYS A CA 1
ATOM 851 C C . LYS A 1 105 ? 14.359 -1.220 -13.677 1.00 83.56 105 LYS A C 1
ATOM 853 O O . LYS A 1 105 ? 14.796 -0.890 -14.776 1.00 83.56 105 LYS A O 1
ATOM 858 N N . VAL A 1 106 ? 14.827 -2.267 -12.999 1.00 86.12 106 VAL A N 1
ATOM 859 C CA . VAL A 1 106 ? 15.860 -3.169 -13.534 1.00 86.12 106 VAL A CA 1
ATOM 860 C C . VAL A 1 106 ? 15.323 -3.933 -14.744 1.00 86.12 106 VAL A C 1
ATOM 862 O O . VAL A 1 106 ? 15.972 -3.947 -15.787 1.00 86.12 106 VAL A O 1
ATOM 865 N N . ALA A 1 107 ? 14.111 -4.486 -14.652 1.00 87.62 107 ALA A N 1
ATOM 866 C CA . ALA A 1 107 ? 13.469 -5.183 -15.764 1.00 87.62 107 ALA A CA 1
ATOM 867 C C . ALA A 1 107 ? 13.260 -4.269 -16.986 1.00 87.62 107 ALA A C 1
ATOM 869 O O . ALA A 1 107 ? 13.511 -4.680 -18.121 1.00 87.62 107 ALA A O 1
ATOM 870 N N . ASP A 1 108 ? 12.861 -3.014 -16.761 1.00 85.00 108 ASP A N 1
ATOM 871 C CA . ASP A 1 108 ? 12.735 -2.014 -17.820 1.00 85.00 108 ASP A CA 1
ATOM 872 C C . ASP A 1 108 ? 14.100 -1.709 -18.457 1.00 85.00 108 ASP A C 1
ATOM 874 O O . ASP A 1 108 ? 14.225 -1.707 -19.683 1.00 85.00 108 ASP A O 1
ATOM 878 N N . GLN A 1 109 ? 15.150 -1.498 -17.654 1.00 87.62 109 GLN A N 1
ATOM 879 C CA . GLN A 1 109 ? 16.511 -1.278 -18.163 1.00 87.62 109 GLN A CA 1
ATOM 880 C C . GLN A 1 109 ? 17.003 -2.459 -19.011 1.00 87.62 109 GLN A C 1
ATOM 882 O O . GLN A 1 109 ? 17.515 -2.242 -20.112 1.00 87.62 109 GLN A O 1
ATOM 887 N N . ASP A 1 110 ? 16.793 -3.694 -18.554 1.00 88.81 110 ASP A N 1
ATOM 888 C CA . ASP A 1 110 ? 17.135 -4.907 -19.302 1.00 88.81 110 ASP A CA 1
ATOM 889 C C . ASP A 1 110 ? 16.363 -5.000 -20.622 1.00 88.81 110 ASP A C 1
ATOM 891 O O . ASP A 1 110 ? 16.924 -5.355 -21.666 1.00 88.81 110 ASP A O 1
ATOM 895 N N . PHE A 1 111 ? 15.080 -4.636 -20.622 1.00 90.88 111 PHE A N 1
ATOM 896 C CA . PHE A 1 111 ? 14.289 -4.566 -21.845 1.00 90.88 111 PHE A CA 1
ATOM 897 C C . PHE A 1 111 ? 14.865 -3.544 -22.838 1.00 90.88 111 PHE A C 1
ATOM 899 O O . PHE A 1 111 ? 15.090 -3.879 -24.007 1.00 90.88 111 PHE A O 1
ATOM 906 N N . PHE A 1 112 ? 15.167 -2.321 -22.389 1.00 88.44 112 PHE A N 1
ATOM 907 C CA . PHE A 1 112 ? 15.751 -1.282 -23.243 1.00 88.44 112 PHE A CA 1
ATOM 908 C C . PHE A 1 112 ? 17.155 -1.654 -23.745 1.00 88.44 112 PHE A C 1
ATOM 910 O O . PHE A 1 112 ? 17.468 -1.385 -24.907 1.00 88.44 112 PHE A O 1
ATOM 917 N N . LEU A 1 113 ? 17.980 -2.328 -22.936 1.00 90.25 113 LEU A N 1
ATOM 918 C CA . LEU A 1 113 ? 19.285 -2.855 -23.355 1.00 90.25 113 LEU A CA 1
ATOM 919 C C . LEU A 1 113 ? 19.147 -3.890 -24.475 1.00 90.25 113 LEU A C 1
ATOM 921 O O . LEU A 1 113 ? 19.840 -3.800 -25.493 1.00 90.25 113 LEU A O 1
ATOM 925 N N . ASN A 1 114 ? 18.224 -4.842 -24.327 1.00 90.50 114 ASN A N 1
ATOM 926 C CA . ASN A 1 114 ? 17.955 -5.852 -25.350 1.00 90.50 114 ASN A CA 1
ATOM 927 C C . ASN A 1 114 ? 17.424 -5.222 -26.646 1.00 90.50 114 ASN A C 1
ATOM 929 O O . ASN A 1 114 ? 17.851 -5.588 -27.747 1.00 90.50 114 ASN A O 1
ATOM 933 N N . LEU A 1 115 ? 16.547 -4.224 -26.527 1.00 89.38 115 LEU A N 1
ATOM 934 C CA . LEU A 1 115 ? 16.021 -3.482 -27.668 1.00 89.38 115 LEU A CA 1
ATOM 935 C C . LEU A 1 115 ? 17.124 -2.679 -28.382 1.00 89.38 115 LEU A C 1
ATOM 937 O O . LEU A 1 115 ? 17.209 -2.702 -29.613 1.00 89.38 115 LEU A O 1
ATOM 941 N N . ALA A 1 116 ? 18.017 -2.028 -27.631 1.00 90.00 116 ALA A N 1
ATOM 942 C CA . ALA A 1 116 ? 19.175 -1.323 -28.177 1.00 90.00 116 ALA A CA 1
ATOM 943 C C . ALA A 1 116 ? 20.129 -2.287 -28.898 1.00 90.00 116 ALA A C 1
ATOM 945 O O . ALA A 1 116 ? 20.582 -1.998 -30.008 1.00 90.00 116 ALA A O 1
ATOM 946 N N . ALA A 1 117 ? 20.396 -3.459 -28.312 1.00 89.88 117 ALA A N 1
ATOM 947 C CA . ALA A 1 117 ? 21.239 -4.490 -28.911 1.00 89.88 117 ALA A CA 1
ATOM 948 C C . ALA A 1 117 ? 20.654 -5.020 -30.232 1.00 89.88 117 ALA A C 1
ATOM 950 O O . ALA A 1 117 ? 21.391 -5.192 -31.208 1.00 89.88 117 ALA A O 1
ATOM 951 N N . MET A 1 118 ? 19.333 -5.220 -30.295 1.00 91.50 118 MET A N 1
ATOM 952 C CA . MET A 1 118 ? 18.626 -5.620 -31.513 1.00 91.50 118 MET A CA 1
ATOM 953 C C . MET A 1 118 ? 18.828 -4.598 -32.641 1.00 91.50 118 MET A C 1
ATOM 955 O O . MET A 1 118 ? 19.278 -4.965 -33.731 1.00 91.50 118 MET A O 1
ATOM 959 N N . TYR A 1 119 ? 18.542 -3.317 -32.383 1.00 88.44 119 TYR A N 1
ATOM 960 C CA . TYR A 1 119 ? 18.719 -2.257 -33.379 1.00 88.44 119 TYR A CA 1
ATOM 961 C C . TYR A 1 119 ? 20.186 -2.093 -33.791 1.00 88.44 119 TYR A C 1
ATOM 963 O O . TYR A 1 119 ? 20.484 -2.029 -34.985 1.00 88.44 119 TYR A O 1
ATOM 971 N N . ARG A 1 120 ? 21.117 -2.116 -32.827 1.00 87.69 120 ARG A N 1
ATOM 972 C CA . ARG A 1 120 ? 22.560 -2.053 -33.095 1.00 87.69 120 ARG A CA 1
ATOM 973 C C . ARG A 1 120 ? 23.014 -3.192 -34.003 1.00 87.69 120 ARG A C 1
ATOM 975 O O . ARG A 1 120 ? 23.784 -2.950 -34.927 1.00 87.69 120 ARG A O 1
ATOM 982 N N . LYS A 1 121 ? 22.549 -4.425 -33.774 1.00 89.50 121 LYS A N 1
ATOM 983 C CA . LYS A 1 121 ? 22.897 -5.581 -34.614 1.00 89.50 121 LYS A CA 1
ATOM 984 C C . LYS A 1 121 ? 22.360 -5.423 -36.037 1.00 89.50 121 LYS A C 1
ATOM 986 O O . LYS A 1 121 ? 23.081 -5.710 -36.991 1.00 89.50 121 LYS A O 1
ATOM 991 N N . LYS A 1 122 ? 21.120 -4.951 -36.180 1.00 85.88 122 LYS A N 1
ATOM 992 C CA . LYS A 1 122 ? 20.477 -4.742 -37.482 1.00 85.88 122 LYS A CA 1
ATOM 993 C C . LYS A 1 122 ? 21.191 -3.664 -38.305 1.00 85.88 122 LYS A C 1
ATOM 995 O O . LYS A 1 122 ? 21.610 -3.936 -39.426 1.00 85.88 122 LYS A O 1
ATOM 1000 N N . ILE A 1 123 ? 21.399 -2.483 -37.719 1.00 88.25 123 ILE A N 1
ATOM 1001 C CA . ILE A 1 123 ? 22.075 -1.349 -38.369 1.00 88.25 123 ILE A CA 1
ATOM 1002 C C . ILE A 1 123 ? 23.555 -1.681 -38.619 1.00 88.25 123 ILE A C 1
ATOM 1004 O O . ILE A 1 123 ? 24.066 -1.505 -39.724 1.00 88.25 123 ILE A O 1
ATOM 1008 N N . GLY A 1 124 ? 24.236 -2.235 -37.611 1.00 85.44 124 GLY A N 1
ATOM 1009 C CA . GLY A 1 124 ? 25.655 -2.579 -37.675 1.00 85.44 124 GLY A CA 1
ATOM 1010 C C . GLY A 1 124 ? 25.983 -3.634 -38.731 1.00 85.44 124 GLY A C 1
ATOM 1011 O O . GLY A 1 124 ? 27.044 -3.565 -39.341 1.00 85.44 124 GLY A O 1
ATOM 1012 N N . SER A 1 125 ? 25.079 -4.581 -39.011 1.00 88.75 125 SER A N 1
ATOM 1013 C CA . SER A 1 125 ? 25.302 -5.571 -40.073 1.00 88.75 125 SER A CA 1
ATOM 1014 C C . SER A 1 125 ? 25.398 -4.926 -41.459 1.00 88.75 125 SER A C 1
ATOM 1016 O O . SER A 1 125 ? 26.278 -5.297 -42.235 1.00 88.75 125 SER A O 1
ATOM 1018 N N . ASN A 1 126 ? 24.540 -3.948 -41.757 1.00 84.31 126 ASN A N 1
ATOM 1019 C CA . ASN A 1 126 ? 24.552 -3.241 -43.039 1.00 84.31 126 ASN A CA 1
ATOM 1020 C C . ASN A 1 126 ? 25.743 -2.279 -43.142 1.00 84.31 126 ASN A C 1
ATOM 1022 O O . ASN A 1 126 ? 26.415 -2.261 -44.170 1.00 84.31 126 ASN A O 1
ATOM 1026 N N . LEU A 1 127 ? 26.083 -1.576 -42.054 1.00 86.38 127 LEU A N 1
ATOM 1027 C CA . LEU A 1 127 ? 27.287 -0.736 -41.993 1.00 86.38 127 LEU A CA 1
ATOM 1028 C C . LEU A 1 127 ? 28.568 -1.546 -42.217 1.00 86.38 127 LEU A C 1
ATOM 1030 O O . LEU A 1 127 ? 29.403 -1.168 -43.031 1.00 86.38 127 LEU A O 1
ATOM 1034 N N . ASN A 1 128 ? 28.714 -2.689 -41.541 1.00 88.00 128 ASN A N 1
ATOM 1035 C CA . ASN A 1 128 ? 29.899 -3.533 -41.692 1.00 88.00 128 ASN A CA 1
ATOM 1036 C C . ASN A 1 128 ? 30.037 -4.075 -43.122 1.00 88.00 128 ASN A C 1
ATOM 1038 O O . ASN A 1 128 ? 31.147 -4.160 -43.638 1.00 88.00 128 ASN A O 1
ATOM 1042 N N . LYS A 1 129 ? 28.921 -4.418 -43.780 1.00 86.12 129 LYS A N 1
ATOM 1043 C CA . LYS A 1 129 ? 28.921 -4.843 -45.189 1.00 86.12 129 LYS A CA 1
ATOM 1044 C C . LYS A 1 129 ? 29.296 -3.702 -46.127 1.00 86.12 129 LYS A C 1
ATOM 1046 O O . LYS A 1 129 ? 30.077 -3.933 -47.044 1.00 86.12 129 LYS A O 1
ATOM 1051 N N . TYR A 1 130 ? 28.796 -2.492 -45.875 1.00 87.56 130 TYR A N 1
ATOM 1052 C CA . TYR A 1 130 ? 29.192 -1.298 -46.618 1.00 87.56 130 TYR A CA 1
ATOM 1053 C C . TYR A 1 130 ? 30.705 -1.067 -46.517 1.00 87.56 130 TYR A C 1
ATOM 1055 O O . TYR A 1 130 ? 31.382 -1.079 -47.536 1.00 87.56 130 TYR A O 1
ATOM 1063 N N . PHE A 1 131 ? 31.267 -0.993 -45.306 1.00 85.81 131 PHE A N 1
ATOM 1064 C CA . PHE A 1 131 ? 32.708 -0.765 -45.124 1.00 85.81 131 PHE A CA 1
ATOM 1065 C C . PHE A 1 131 ? 33.596 -1.878 -45.695 1.00 85.81 131 PHE A C 1
ATOM 1067 O O . PHE A 1 131 ? 34.729 -1.614 -46.081 1.00 85.81 131 PHE A O 1
ATOM 1074 N N . ALA A 1 132 ? 33.103 -3.118 -45.748 1.00 88.75 132 ALA A N 1
ATOM 1075 C CA . ALA A 1 132 ? 33.855 -4.240 -46.304 1.00 88.75 132 ALA A CA 1
ATOM 1076 C C . ALA A 1 132 ? 33.822 -4.309 -47.841 1.00 88.75 132 ALA A C 1
ATOM 1078 O O . ALA A 1 132 ? 34.705 -4.925 -48.430 1.00 88.75 132 ALA A O 1
ATOM 1079 N N . THR A 1 133 ? 32.797 -3.745 -48.487 1.00 86.94 133 THR A N 1
ATOM 1080 C CA . THR A 1 133 ? 32.547 -3.932 -49.932 1.00 86.94 133 THR A CA 1
ATOM 1081 C C . THR A 1 133 ? 32.493 -2.637 -50.736 1.00 86.94 133 THR A C 1
ATOM 1083 O O . THR A 1 133 ? 32.462 -2.703 -51.960 1.00 86.94 133 THR A O 1
ATOM 1086 N N . ASP A 1 134 ? 32.447 -1.486 -50.063 1.00 84.88 134 ASP A N 1
ATOM 1087 C CA . ASP A 1 134 ? 32.223 -0.147 -50.624 1.00 84.88 134 ASP A CA 1
ATOM 1088 C C . ASP A 1 134 ? 30.952 -0.040 -51.495 1.00 84.88 134 ASP A C 1
ATOM 1090 O O . ASP A 1 134 ? 30.786 0.864 -52.312 1.00 84.88 134 ASP A O 1
ATOM 1094 N N . ASN A 1 135 ? 30.019 -0.986 -51.329 1.00 87.69 135 ASN A N 1
ATOM 1095 C CA . ASN A 1 135 ? 28.777 -1.017 -52.086 1.00 87.69 135 ASN A CA 1
ATOM 1096 C C . ASN A 1 135 ? 27.697 -0.166 -51.403 1.00 87.69 135 ASN A C 1
ATOM 1098 O O . ASN A 1 135 ? 27.125 -0.559 -50.381 1.00 87.69 135 ASN A O 1
ATOM 1102 N N . VAL A 1 136 ? 27.368 0.959 -52.042 1.00 86.12 136 VAL A N 1
ATOM 1103 C CA . VAL A 1 136 ? 26.368 1.957 -51.629 1.00 86.12 136 VAL A CA 1
ATOM 1104 C C . VAL A 1 136 ? 24.976 1.363 -51.372 1.00 86.12 136 VAL A C 1
ATOM 1106 O O . VAL A 1 136 ? 24.240 1.882 -50.533 1.00 86.12 136 VAL A O 1
ATOM 1109 N N . ASP A 1 137 ? 24.618 0.238 -51.993 1.00 86.81 137 ASP A N 1
ATOM 1110 C CA . ASP A 1 137 ? 23.332 -0.428 -51.755 1.00 86.81 137 ASP A CA 1
ATOM 1111 C C . ASP A 1 137 ? 23.158 -0.856 -50.289 1.00 86.81 137 ASP A C 1
ATOM 1113 O O . ASP A 1 137 ? 22.058 -0.773 -49.738 1.00 86.81 137 ASP A O 1
ATOM 1117 N N . PHE A 1 138 ? 24.244 -1.249 -49.610 1.00 81.75 138 PHE A N 1
ATOM 1118 C CA . PHE A 1 138 ? 24.197 -1.590 -48.184 1.00 81.75 138 PHE A CA 1
ATOM 1119 C C . PHE A 1 138 ? 24.008 -0.364 -47.287 1.00 81.75 138 PHE A C 1
ATOM 1121 O O . PHE A 1 138 ? 23.403 -0.491 -46.222 1.00 81.75 138 PHE A O 1
ATOM 1128 N N . ALA A 1 139 ? 24.476 0.812 -47.714 1.00 78.56 139 ALA A N 1
ATOM 1129 C CA . ALA A 1 139 ? 24.207 2.069 -47.021 1.00 78.56 139 ALA A CA 1
ATOM 1130 C C . ALA A 1 139 ? 22.748 2.511 -47.227 1.00 78.56 139 ALA A C 1
ATOM 1132 O O . ALA A 1 139 ? 22.077 2.871 -46.263 1.00 78.56 13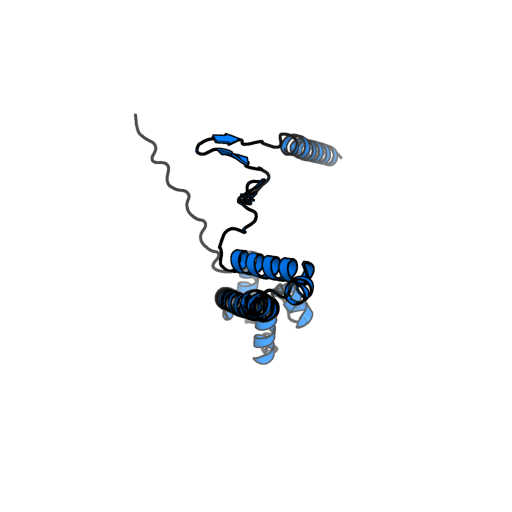9 ALA A O 1
ATOM 1133 N N . ASN A 1 140 ? 22.224 2.390 -48.451 1.00 83.44 140 ASN A N 1
ATOM 1134 C CA . ASN A 1 140 ? 20.829 2.713 -48.780 1.00 83.44 140 ASN A CA 1
ATOM 1135 C C . ASN A 1 140 ? 19.815 1.786 -48.087 1.00 83.44 140 ASN A C 1
ATOM 1137 O O . ASN A 1 140 ? 18.669 2.171 -47.866 1.00 83.44 140 ASN A O 1
ATOM 1141 N N . ALA A 1 141 ? 20.230 0.571 -47.717 1.00 84.88 141 ALA A N 1
ATOM 1142 C CA . ALA A 1 141 ? 19.418 -0.370 -46.950 1.00 84.88 141 ALA A CA 1
ATOM 1143 C C . ALA A 1 141 ? 19.284 -0.008 -45.454 1.00 84.88 141 ALA A C 1
ATOM 1145 O O . ALA A 1 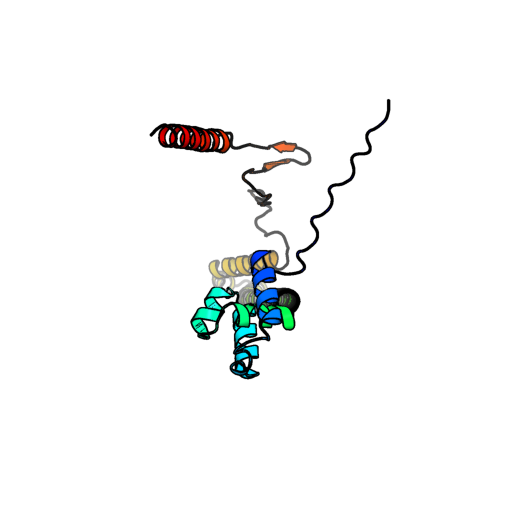141 ? 18.556 -0.686 -44.724 1.00 84.88 141 ALA A O 1
ATOM 1146 N N . ILE A 1 142 ? 19.995 1.013 -44.964 1.00 85.44 142 ILE A N 1
ATOM 1147 C CA . ILE A 1 142 ? 19.846 1.514 -43.593 1.00 85.44 142 ILE A CA 1
ATOM 1148 C C . ILE A 1 142 ? 18.683 2.505 -43.572 1.00 85.44 142 ILE A C 1
ATOM 1150 O O . ILE A 1 142 ? 18.803 3.619 -44.072 1.00 85.44 142 ILE A O 1
ATOM 1154 N N . ASP A 1 143 ? 17.564 2.116 -42.960 1.00 86.50 143 ASP A N 1
ATOM 1155 C CA . ASP A 1 143 ? 16.422 3.016 -42.780 1.00 86.50 143 ASP A CA 1
ATOM 1156 C C . ASP A 1 143 ? 16.742 4.076 -41.702 1.00 86.50 143 ASP A C 1
ATOM 1158 O O . ASP A 1 143 ? 16.929 3.722 -40.529 1.00 86.50 143 ASP A O 1
ATOM 1162 N N . PRO A 1 144 ? 16.755 5.383 -42.038 1.00 84.88 144 PRO A N 1
ATOM 1163 C CA . PRO A 1 144 ? 16.973 6.456 -41.068 1.00 84.88 144 PRO A CA 1
ATOM 1164 C C . PRO A 1 144 ? 15.968 6.443 -39.909 1.00 84.88 144 PRO A C 1
ATOM 1166 O O . PRO A 1 144 ? 16.305 6.839 -38.793 1.00 84.88 144 PRO A O 1
ATOM 1169 N N . LYS A 1 145 ? 14.743 5.945 -40.131 1.00 86.75 145 LYS A N 1
ATOM 1170 C CA . LYS A 1 145 ? 13.734 5.813 -39.069 1.00 86.75 145 LYS A CA 1
ATOM 1171 C C . LYS A 1 145 ? 14.128 4.771 -38.028 1.00 86.75 145 LYS A C 1
ATOM 1173 O O . LYS A 1 145 ? 13.729 4.884 -36.873 1.00 86.75 145 LYS A O 1
ATOM 1178 N N . GLU A 1 146 ? 14.878 3.742 -38.410 1.00 83.31 146 GLU A N 1
ATOM 1179 C CA . GLU A 1 146 ? 15.369 2.728 -37.471 1.00 83.31 146 GLU A CA 1
ATOM 1180 C C . GLU A 1 146 ? 16.547 3.243 -36.651 1.00 83.31 146 GLU A C 1
ATOM 1182 O O . GLU A 1 146 ? 16.649 2.923 -35.467 1.00 83.31 146 GLU A O 1
ATOM 1187 N N . VAL A 1 147 ? 17.380 4.102 -37.244 1.00 85.44 147 VAL A N 1
ATOM 1188 C CA . VAL A 1 147 ? 18.434 4.826 -36.525 1.00 85.44 147 VAL A CA 1
ATOM 1189 C C . VAL A 1 147 ? 17.825 5.798 -35.508 1.00 85.44 147 VAL A C 1
ATOM 1191 O O . VAL A 1 147 ? 18.241 5.806 -34.354 1.00 85.44 147 VAL A O 1
ATOM 1194 N N . ASP A 1 148 ? 16.784 6.546 -35.883 1.00 88.12 148 ASP A N 1
ATOM 1195 C CA . ASP A 1 148 ? 16.045 7.423 -34.961 1.00 88.12 148 ASP A CA 1
ATOM 1196 C C . ASP A 1 148 ? 15.401 6.637 -33.802 1.00 88.12 148 ASP A C 1
ATOM 1198 O O . ASP A 1 148 ? 15.529 7.005 -32.634 1.00 88.12 148 ASP A O 1
ATOM 1202 N N . LYS A 1 149 ? 14.772 5.490 -34.095 1.00 87.44 149 LYS A N 1
ATOM 1203 C CA . LYS A 1 149 ? 14.233 4.593 -33.056 1.00 87.44 149 LYS A CA 1
ATOM 1204 C C . LYS A 1 149 ? 15.327 4.070 -32.127 1.00 87.44 149 LYS A C 1
ATOM 1206 O O . LYS A 1 149 ? 15.114 4.036 -30.919 1.00 87.44 149 LYS A O 1
ATOM 1211 N N . TYR A 1 150 ? 16.487 3.690 -32.660 1.00 89.06 150 TYR A N 1
ATOM 1212 C CA . TYR A 1 150 ? 17.635 3.278 -31.854 1.00 89.06 150 TYR A CA 1
ATOM 1213 C C . TYR A 1 150 ? 18.101 4.392 -30.910 1.00 89.06 150 TYR A C 1
ATOM 1215 O O . TYR A 1 150 ? 18.266 4.147 -29.717 1.00 89.06 150 TYR A O 1
ATOM 1223 N N . LEU A 1 151 ? 18.256 5.619 -31.415 1.00 88.56 151 LEU A N 1
ATOM 1224 C CA . LEU A 1 151 ? 18.662 6.769 -30.605 1.00 88.56 151 LEU A CA 1
ATOM 1225 C C . LEU A 1 151 ? 17.654 7.060 -29.486 1.00 88.56 151 LEU A C 1
ATOM 1227 O O . LEU A 1 151 ? 18.059 7.273 -28.347 1.00 88.56 151 LEU A O 1
ATOM 1231 N N . LYS A 1 152 ? 16.349 6.967 -29.768 1.00 90.31 152 LYS A N 1
ATOM 1232 C CA . LYS A 1 152 ? 15.287 7.105 -28.755 1.00 90.31 152 LYS A CA 1
ATOM 1233 C C . LYS A 1 152 ? 15.345 6.028 -27.674 1.00 90.31 152 LYS A C 1
ATOM 1235 O O . LYS A 1 152 ? 15.115 6.322 -26.506 1.00 90.31 152 LYS A O 1
ATOM 1240 N N . VAL A 1 153 ? 15.660 4.788 -28.046 1.00 86.94 153 VAL A N 1
ATOM 1241 C CA . VAL A 1 153 ? 15.838 3.674 -27.098 1.00 86.94 153 VAL A CA 1
ATOM 1242 C C . VAL A 1 153 ? 17.052 3.915 -26.195 1.00 86.94 153 VAL A C 1
ATOM 1244 O O . VAL A 1 153 ? 16.973 3.672 -24.993 1.00 86.94 153 VAL A O 1
ATOM 1247 N N . VAL A 1 154 ? 18.152 4.440 -26.742 1.00 85.75 154 VAL A N 1
ATOM 1248 C CA . VAL A 1 154 ? 19.353 4.801 -25.968 1.00 8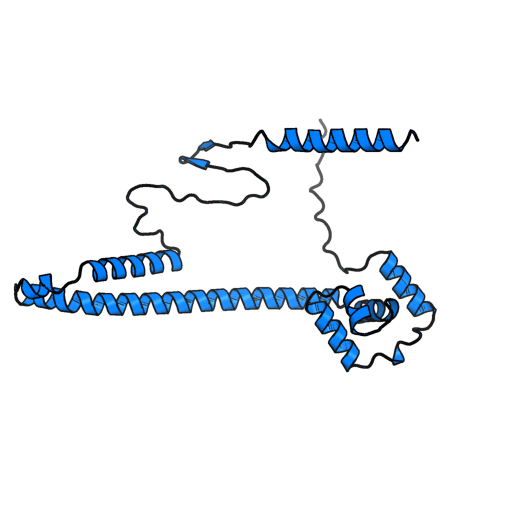5.75 154 VAL A CA 1
ATOM 1249 C C . VAL A 1 154 ? 19.087 5.979 -25.027 1.00 85.75 154 VAL A C 1
ATOM 1251 O O . VAL A 1 154 ? 19.487 5.930 -23.867 1.00 85.75 154 VAL A O 1
ATOM 1254 N N . ASP A 1 155 ? 18.380 7.008 -25.489 1.00 86.44 155 ASP A N 1
ATOM 1255 C CA . ASP A 1 155 ? 18.008 8.161 -24.662 1.00 86.44 155 ASP A CA 1
ATOM 1256 C C . ASP A 1 155 ? 17.052 7.763 -23.520 1.00 86.44 155 ASP A C 1
ATOM 1258 O O . ASP A 1 155 ? 17.228 8.171 -22.370 1.00 86.44 155 ASP A O 1
ATOM 1262 N N . ALA A 1 156 ? 16.090 6.875 -23.794 1.00 86.00 156 ALA A N 1
ATOM 1263 C CA . ALA A 1 156 ? 15.235 6.286 -22.765 1.00 86.00 156 ALA A CA 1
ATOM 1264 C C . ALA A 1 156 ? 16.042 5.485 -21.726 1.00 86.00 156 ALA A C 1
ATOM 1266 O O . ALA A 1 156 ? 15.813 5.631 -20.525 1.00 86.00 156 ALA A O 1
ATOM 1267 N N . LEU A 1 157 ? 17.032 4.697 -22.160 1.00 85.62 157 LEU A N 1
ATOM 1268 C CA . LEU A 1 157 ? 17.924 3.955 -21.265 1.00 85.62 157 LEU A CA 1
ATOM 1269 C C . LEU A 1 157 ? 18.766 4.891 -20.375 1.00 85.62 157 LEU A C 1
ATOM 1271 O O . LEU A 1 157 ? 18.959 4.618 -19.188 1.00 85.62 157 LEU A O 1
ATOM 1275 N N . GLN A 1 158 ? 19.248 6.013 -20.913 1.00 84.19 158 GLN A N 1
ATOM 1276 C CA . GLN A 1 158 ? 19.989 7.017 -20.140 1.00 84.19 158 GLN A CA 1
ATOM 1277 C C . GLN A 1 158 ? 19.103 7.670 -19.079 1.00 84.19 158 GLN A C 1
ATOM 1279 O O . GLN A 1 158 ? 19.482 7.712 -17.909 1.00 84.19 158 GLN A O 1
ATOM 1284 N N . LYS A 1 159 ? 17.880 8.063 -19.453 1.00 84.69 159 LYS A N 1
ATOM 1285 C CA . LYS A 1 159 ? 16.875 8.591 -18.517 1.00 84.69 159 LYS A CA 1
ATOM 1286 C C . LYS A 1 159 ? 16.561 7.597 -17.391 1.00 84.69 159 LYS A C 1
ATOM 1288 O O . LYS A 1 159 ? 16.460 7.999 -16.234 1.00 84.69 159 LYS A O 1
ATOM 1293 N N . LEU A 1 160 ? 16.455 6.303 -17.705 1.00 80.62 160 LEU A N 1
ATOM 1294 C CA . LEU A 1 160 ? 16.194 5.240 -16.724 1.00 80.62 160 LEU A CA 1
ATOM 1295 C C . LEU A 1 160 ? 17.387 4.919 -15.817 1.00 80.62 160 LEU A C 1
ATOM 1297 O O . LEU A 1 160 ? 17.186 4.491 -14.681 1.00 80.62 160 LEU A O 1
ATOM 1301 N N . SER A 1 161 ? 18.615 5.112 -16.294 1.00 75.44 161 SER A N 1
ATOM 1302 C CA . SER A 1 161 ? 19.848 4.892 -15.522 1.00 75.44 161 SER A CA 1
ATOM 1303 C C . SER A 1 161 ? 20.286 6.119 -14.712 1.00 75.44 161 SER A C 1
ATOM 1305 O O . SER A 1 161 ? 21.320 6.084 -14.050 1.00 75.44 161 SER A O 1
ATOM 1307 N N . GLY A 1 162 ? 19.500 7.203 -14.731 1.00 69.75 162 GLY A N 1
ATOM 1308 C CA . GLY A 1 162 ? 19.828 8.458 -14.049 1.00 69.75 162 GLY A CA 1
ATOM 1309 C C . GLY A 1 162 ? 20.895 9.292 -14.770 1.00 69.75 162 GLY A C 1
ATOM 1310 O O . GLY A 1 162 ? 21.368 10.290 -14.224 1.00 69.75 162 GLY A O 1
ATOM 1311 N N . GLY A 1 163 ? 21.269 8.905 -15.992 1.00 58.53 163 GLY A N 1
ATOM 1312 C CA . GLY A 1 163 ? 22.073 9.717 -16.895 1.00 58.53 163 GLY A CA 1
ATOM 1313 C C . GLY A 1 163 ? 21.247 10.868 -17.470 1.00 58.53 163 GLY A C 1
ATOM 1314 O O . GLY A 1 163 ? 20.051 10.729 -17.730 1.00 58.53 163 GLY A O 1
ATOM 1315 N N . LYS A 1 164 ? 21.877 12.030 -17.669 1.00 52.88 164 LYS A N 1
ATOM 1316 C CA . LYS A 1 164 ? 21.226 13.137 -18.380 1.00 52.88 164 LYS A CA 1
ATOM 1317 C C . LYS A 1 164 ? 20.927 12.714 -19.830 1.00 52.88 164 LYS A C 1
ATOM 1319 O O . LYS A 1 164 ? 21.779 12.044 -20.416 1.00 52.88 164 LYS A O 1
ATOM 1324 N N . PRO A 1 165 ? 19.767 13.096 -20.395 1.00 53.88 165 PRO A N 1
ATOM 1325 C CA . PRO A 1 165 ? 19.440 12.856 -21.801 1.00 53.88 165 PRO A CA 1
ATOM 1326 C C . PRO A 1 165 ? 20.534 13.379 -22.739 1.00 53.88 165 PRO A C 1
ATOM 1328 O O . PRO A 1 165 ? 21.134 14.421 -22.466 1.00 53.88 165 PRO A O 1
ATOM 1331 N N . LEU A 1 166 ? 20.743 12.721 -23.882 1.00 54.94 166 LEU 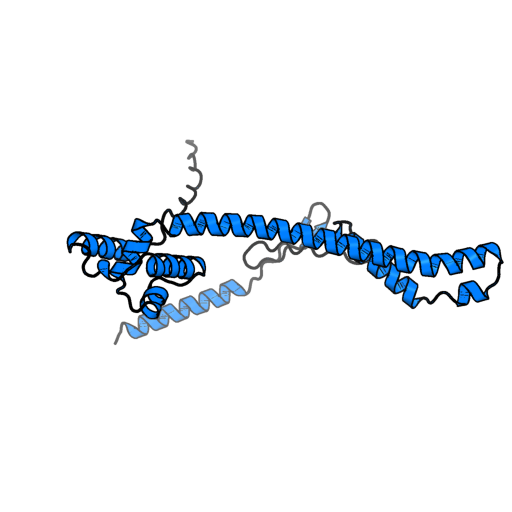A N 1
ATOM 1332 C CA . LEU A 1 166 ? 21.659 13.205 -24.933 1.00 54.94 166 LEU A CA 1
ATOM 1333 C C . LEU A 1 166 ? 21.219 14.559 -25.531 1.00 54.94 166 LEU A C 1
ATOM 1335 O O . LEU A 1 166 ? 22.041 15.272 -26.102 1.00 54.94 166 LEU A O 1
ATOM 1339 N N . GLU A 1 167 ? 19.946 14.937 -25.373 1.00 50.84 167 GLU A N 1
ATOM 1340 C CA . GLU A 1 167 ? 19.383 16.212 -25.850 1.00 50.84 167 GLU A CA 1
ATOM 1341 C C . GLU A 1 167 ? 19.801 17.444 -25.021 1.00 50.84 167 GLU A C 1
ATOM 1343 O O . GLU A 1 167 ? 19.673 18.568 -25.502 1.00 50.84 167 GLU A O 1
ATOM 1348 N N . ASP A 1 168 ? 20.385 17.279 -23.828 1.00 47.59 168 ASP A N 1
ATOM 1349 C CA . ASP A 1 168 ? 20.746 18.408 -22.947 1.00 47.59 168 ASP A CA 1
ATOM 1350 C C . ASP A 1 168 ? 21.964 19.235 -23.431 1.00 47.59 168 ASP A C 1
ATOM 1352 O O . ASP A 1 168 ? 22.367 20.193 -22.765 1.00 47.59 168 ASP A O 1
ATOM 1356 N N . GLN A 1 169 ? 22.574 18.909 -24.580 1.00 48.38 169 GLN A N 1
ATOM 1357 C CA . GLN A 1 169 ? 23.717 19.665 -25.118 1.00 48.38 169 GLN A CA 1
ATOM 1358 C C . GLN A 1 169 ? 23.352 20.787 -26.101 1.00 48.38 169 GLN A C 1
ATOM 1360 O O . GLN A 1 169 ? 24.183 21.663 -26.333 1.00 48.38 169 GLN A O 1
ATOM 1365 N N . HIS A 1 170 ? 22.123 20.849 -26.621 1.00 43.53 170 HIS A N 1
ATOM 1366 C CA . HIS A 1 170 ? 21.697 21.959 -27.477 1.00 43.53 170 HIS A CA 1
ATOM 1367 C C . HIS A 1 170 ? 20.244 22.360 -27.188 1.00 43.53 170 HIS A C 1
ATOM 1369 O O . HIS A 1 170 ? 19.307 21.757 -27.689 1.00 43.53 170 HIS A O 1
ATOM 1375 N N . ASN A 1 171 ? 20.095 23.469 -26.457 1.00 45.53 171 ASN A N 1
ATOM 1376 C CA . ASN A 1 171 ? 18.854 24.173 -26.113 1.00 45.53 171 ASN A CA 1
ATOM 1377 C C . ASN A 1 171 ? 17.928 23.530 -25.063 1.00 45.53 171 ASN A C 1
ATOM 1379 O O . ASN A 1 171 ? 17.371 22.461 -25.240 1.00 45.53 171 ASN A O 1
ATOM 1383 N N . ASN A 1 172 ? 17.640 24.352 -24.047 1.00 39.12 172 ASN A N 1
ATOM 1384 C CA . ASN A 1 172 ? 16.666 24.202 -22.962 1.00 39.12 172 ASN A CA 1
ATOM 1385 C C . ASN A 1 172 ? 17.065 23.350 -21.752 1.00 39.12 172 ASN A C 1
ATOM 1387 O O . ASN A 1 172 ? 16.795 22.165 -21.632 1.00 39.12 172 ASN A O 1
ATOM 1391 N N . ARG A 1 173 ? 17.607 24.095 -20.782 1.00 40.66 173 ARG A N 1
ATOM 1392 C CA . ARG A 1 173 ? 17.779 23.779 -19.362 1.00 40.66 173 ARG A CA 1
ATOM 1393 C C . ARG A 1 173 ? 16.620 22.919 -18.810 1.00 40.66 173 ARG A C 1
ATOM 1395 O O . ARG A 1 173 ? 15.464 23.320 -18.965 1.00 40.66 173 ARG A O 1
ATOM 1402 N N . PRO A 1 174 ? 16.903 21.826 -18.079 1.00 39.84 174 PRO A N 1
ATOM 1403 C CA . PRO A 1 174 ? 15.870 21.021 -17.444 1.00 39.84 174 PRO A CA 1
ATOM 1404 C C . PRO A 1 174 ? 15.168 21.825 -16.345 1.00 39.84 174 PRO A C 1
ATOM 1406 O O . PRO A 1 174 ? 15.788 22.341 -15.411 1.00 39.84 174 PRO A O 1
ATOM 1409 N N . MET A 1 175 ? 13.848 21.935 -16.466 1.00 38.03 175 MET A N 1
ATOM 1410 C CA . MET A 1 175 ? 12.972 22.534 -15.467 1.00 38.03 175 MET A CA 1
ATOM 1411 C C . MET A 1 175 ? 12.859 21.558 -14.287 1.00 38.03 175 MET A C 1
ATOM 1413 O O . MET A 1 175 ? 12.030 20.652 -14.291 1.00 38.03 175 MET A O 1
ATOM 1417 N N . VAL A 1 176 ? 13.729 21.696 -13.285 1.00 39.84 176 VAL A N 1
ATOM 1418 C CA . VAL A 1 176 ? 13.626 20.925 -12.038 1.00 39.84 176 VAL A CA 1
ATOM 1419 C C . VAL A 1 176 ? 12.464 21.497 -11.226 1.00 39.84 176 VAL A C 1
ATOM 1421 O O . VAL A 1 176 ? 12.616 22.470 -10.491 1.00 39.84 176 VAL A O 1
ATOM 1424 N N . GLY A 1 177 ? 11.280 20.909 -11.393 1.00 35.59 177 GLY A N 1
ATOM 1425 C CA . GLY A 1 177 ? 10.116 21.172 -10.554 1.00 35.59 177 GLY A CA 1
ATOM 1426 C C . GLY A 1 177 ? 10.302 20.550 -9.172 1.00 35.59 177 GLY A C 1
ATOM 1427 O O . GLY A 1 177 ? 9.796 19.464 -8.908 1.00 35.59 177 GLY A O 1
ATOM 1428 N N . LEU A 1 178 ? 11.032 21.230 -8.289 1.00 36.97 178 LEU A N 1
ATOM 1429 C CA . LEU A 1 178 ? 10.963 20.974 -6.852 1.00 36.97 178 LEU A CA 1
ATOM 1430 C C . LEU A 1 178 ? 9.602 21.474 -6.369 1.00 36.97 178 LEU A C 1
ATOM 1432 O O . LEU A 1 178 ? 9.377 22.676 -6.241 1.00 36.97 178 LEU A O 1
ATOM 1436 N N . ASN A 1 179 ? 8.680 20.540 -6.146 1.00 37.44 179 ASN A N 1
ATOM 1437 C CA . ASN A 1 179 ? 7.380 20.820 -5.555 1.00 37.44 179 ASN A CA 1
ATOM 1438 C C . ASN A 1 179 ? 7.580 21.051 -4.046 1.00 37.44 179 ASN A C 1
ATOM 1440 O O . ASN A 1 179 ? 7.360 20.163 -3.226 1.00 37.44 179 ASN A O 1
ATOM 1444 N N . ALA A 1 180 ? 8.101 22.225 -3.690 1.00 37.56 180 ALA A N 1
ATOM 1445 C CA . ALA A 1 180 ? 8.026 22.732 -2.329 1.00 37.56 180 ALA A CA 1
ATOM 1446 C C . ALA A 1 180 ? 6.573 23.161 -2.090 1.00 37.56 180 ALA A C 1
ATOM 1448 O O . ALA A 1 180 ? 5.996 23.864 -2.920 1.00 37.56 180 ALA A O 1
ATOM 1449 N N . GLY A 1 181 ? 5.975 22.672 -1.005 1.00 35.84 181 GLY A N 1
ATOM 1450 C CA . GLY A 1 181 ? 4.565 22.877 -0.680 1.00 35.84 181 GLY A CA 1
ATOM 1451 C C . GLY A 1 181 ? 4.094 24.328 -0.825 1.00 35.84 181 GLY A C 1
ATOM 1452 O O . GLY A 1 181 ? 4.828 25.272 -0.542 1.00 35.84 181 GLY A O 1
ATOM 1453 N N . ASP A 1 182 ? 2.850 24.450 -1.284 1.00 46.25 182 ASP A N 1
ATOM 1454 C CA . ASP A 1 182 ? 2.060 25.668 -1.474 1.00 46.25 182 ASP A CA 1
ATOM 1455 C C . ASP A 1 182 ? 2.715 26.825 -2.255 1.00 46.25 182 ASP A C 1
ATOM 1457 O O . ASP A 1 182 ? 3.131 27.857 -1.733 1.00 46.25 182 ASP A O 1
ATOM 1461 N N . GLY A 1 183 ? 2.624 26.712 -3.585 1.00 44.44 183 GLY A N 1
ATOM 1462 C CA . GLY A 1 183 ? 2.239 27.856 -4.420 1.00 44.44 183 GLY A CA 1
ATOM 1463 C C . GLY A 1 183 ? 3.345 28.785 -4.924 1.00 44.44 183 GLY A C 1
ATOM 1464 O O . GLY A 1 183 ? 3.021 29.840 -5.479 1.00 44.44 183 GLY A O 1
ATOM 1465 N N . VAL A 1 184 ? 4.621 28.410 -4.809 1.00 42.25 184 VAL A N 1
ATOM 1466 C CA . VAL A 1 184 ? 5.753 29.199 -5.329 1.00 42.25 184 VAL A CA 1
ATOM 1467 C C . VAL A 1 184 ? 6.484 28.442 -6.437 1.00 42.25 184 VAL A C 1
ATOM 1469 O O . VAL A 1 184 ? 6.890 27.298 -6.266 1.00 42.25 184 VAL A O 1
ATOM 1472 N N . THR A 1 185 ? 6.681 29.095 -7.585 1.00 46.53 185 THR A N 1
ATOM 1473 C CA . THR A 1 185 ? 7.559 28.597 -8.652 1.00 46.53 185 THR A CA 1
ATOM 1474 C C . THR A 1 185 ? 8.926 29.247 -8.486 1.00 46.53 185 THR A C 1
ATOM 1476 O O . THR A 1 185 ? 9.049 30.466 -8.596 1.00 46.53 185 THR A O 1
ATOM 1479 N N . ILE A 1 186 ? 9.945 28.441 -8.195 1.00 47.38 186 ILE A N 1
ATOM 1480 C CA . ILE A 1 186 ? 11.330 28.899 -8.069 1.00 47.38 186 ILE A CA 1
ATOM 1481 C C . ILE A 1 186 ? 12.042 28.619 -9.393 1.00 47.38 186 ILE A C 1
ATOM 1483 O O . ILE A 1 186 ? 12.102 27.470 -9.829 1.00 47.38 186 ILE A O 1
ATOM 1487 N N . VAL A 1 187 ? 12.589 29.656 -10.034 1.00 50.19 187 VAL A N 1
ATOM 1488 C CA . VAL A 1 187 ? 13.363 29.517 -11.278 1.00 50.19 187 VAL A CA 1
ATOM 1489 C C . VAL A 1 187 ? 14.828 29.861 -11.000 1.00 50.19 187 VAL A C 1
ATOM 1491 O O . VAL A 1 187 ? 15.152 30.980 -10.604 1.00 50.19 187 VAL A O 1
ATOM 1494 N N . LYS A 1 188 ? 15.733 28.897 -11.214 1.00 41.03 188 LYS A N 1
ATOM 1495 C CA . LYS A 1 188 ? 17.187 29.096 -11.087 1.00 41.03 188 LYS A CA 1
ATOM 1496 C C . LYS A 1 188 ? 17.738 29.704 -12.382 1.00 41.03 188 LYS A C 1
ATOM 1498 O O . LYS A 1 188 ? 17.731 29.041 -13.421 1.00 41.03 188 LYS A O 1
ATOM 1503 N N . LYS A 1 189 ? 18.212 30.956 -12.342 1.00 44.94 189 LYS A N 1
ATOM 1504 C CA . LYS A 1 189 ? 18.735 31.656 -13.537 1.00 44.94 189 LYS A CA 1
ATOM 1505 C C . LYS A 1 189 ? 20.257 31.572 -13.717 1.00 44.94 189 LYS A C 1
ATOM 1507 O O . LYS A 1 189 ? 20.708 31.772 -14.846 1.00 44.94 189 LYS A O 1
ATOM 1512 N N . GLY A 1 190 ? 21.018 31.169 -12.697 1.00 42.03 190 GLY A N 1
ATOM 1513 C CA . GLY A 1 190 ? 22.475 30.985 -12.766 1.00 42.03 190 GLY A CA 1
ATOM 1514 C C . GLY A 1 190 ? 23.064 30.368 -11.493 1.00 42.03 190 GLY A C 1
ATOM 1515 O O . GLY A 1 190 ? 22.314 29.919 -10.624 1.00 42.03 190 GLY A O 1
ATOM 1516 N N . ASP A 1 191 ? 24.397 30.338 -11.382 1.00 46.38 191 ASP A N 1
ATOM 1517 C CA . ASP A 1 191 ? 25.102 29.631 -10.300 1.00 46.38 191 ASP A CA 1
ATOM 1518 C C . ASP A 1 191 ? 24.877 30.220 -8.899 1.00 46.38 191 ASP A C 1
ATOM 1520 O O . ASP A 1 191 ? 25.022 29.478 -7.936 1.00 46.38 191 ASP A O 1
ATOM 1524 N N . ASN A 1 192 ? 24.423 31.476 -8.770 1.00 40.59 192 ASN A N 1
ATOM 1525 C CA . ASN A 1 192 ? 24.152 32.112 -7.469 1.00 40.59 192 ASN A CA 1
ATOM 1526 C C . ASN A 1 192 ? 22.919 33.048 -7.425 1.00 40.59 192 ASN A C 1
ATOM 1528 O O . ASN A 1 192 ? 22.790 33.834 -6.491 1.00 40.59 192 ASN A O 1
ATOM 1532 N N . GLU A 1 193 ? 21.986 32.969 -8.383 1.00 35.41 193 GLU A N 1
ATOM 1533 C CA . GLU A 1 193 ? 20.755 33.785 -8.363 1.00 35.41 193 GLU A CA 1
ATOM 1534 C C . GLU A 1 193 ? 19.478 32.939 -8.447 1.00 35.41 193 GLU A C 1
ATOM 1536 O O . GLU A 1 193 ? 19.296 32.111 -9.350 1.00 35.41 193 GLU A O 1
ATOM 1541 N N . ILE A 1 194 ? 18.577 33.194 -7.494 1.00 44.50 194 ILE A N 1
ATOM 1542 C CA . ILE A 1 194 ? 17.246 32.597 -7.379 1.00 44.50 194 ILE A CA 1
ATOM 1543 C C . ILE A 1 194 ? 16.220 33.717 -7.565 1.00 44.50 194 ILE A C 1
ATOM 1545 O O . ILE A 1 194 ? 16.170 34.647 -6.763 1.00 44.50 194 ILE A O 1
ATOM 1549 N N . GLU A 1 195 ? 15.383 33.623 -8.599 1.00 40.66 195 GLU A N 1
ATOM 1550 C CA . GLU A 1 195 ? 14.255 34.537 -8.778 1.00 40.66 195 GLU A CA 1
ATOM 1551 C C . GLU A 1 195 ? 12.999 33.884 -8.184 1.00 40.66 195 GLU A C 1
ATOM 1553 O O . GLU A 1 195 ? 12.508 32.865 -8.679 1.00 40.66 195 GLU A O 1
ATOM 1558 N N . ILE A 1 196 ? 12.511 34.446 -7.076 1.00 45.69 196 ILE A N 1
ATOM 1559 C CA . ILE A 1 196 ? 11.282 34.011 -6.407 1.00 45.69 196 ILE A CA 1
ATOM 1560 C C . ILE A 1 196 ? 10.151 34.910 -6.902 1.00 45.69 196 ILE A C 1
ATOM 1562 O O . ILE A 1 196 ? 10.121 36.099 -6.588 1.00 45.69 196 ILE A O 1
ATOM 1566 N N . THR A 1 197 ? 9.201 34.355 -7.655 1.00 45.91 197 THR A N 1
ATOM 1567 C CA . THR A 1 197 ? 7.994 35.085 -8.067 1.00 45.91 197 THR A CA 1
ATOM 1568 C C . THR A 1 197 ? 6.808 34.662 -7.192 1.00 45.91 197 THR A C 1
ATOM 1570 O O . THR A 1 197 ? 6.193 33.626 -7.456 1.00 45.91 197 THR A O 1
ATOM 1573 N N . PRO A 1 198 ? 6.439 35.421 -6.143 1.00 42.16 198 PRO A N 1
ATOM 1574 C CA . PRO A 1 198 ? 5.226 35.132 -5.389 1.00 42.16 198 PRO A CA 1
ATOM 1575 C C . PRO A 1 198 ? 3.986 35.469 -6.232 1.00 42.16 198 PRO A C 1
ATOM 1577 O O . PRO A 1 198 ? 3.857 36.577 -6.761 1.00 42.16 198 PRO A O 1
ATOM 1580 N N . LYS A 1 199 ? 3.020 34.543 -6.333 1.00 46.88 199 LYS A N 1
ATOM 1581 C CA . LYS A 1 199 ? 1.693 34.851 -6.892 1.00 46.88 199 LYS A CA 1
ATOM 1582 C C . LYS A 1 199 ? 0.930 35.751 -5.916 1.00 46.88 199 LYS A C 1
ATOM 1584 O O . LYS A 1 199 ? 0.158 35.284 -5.085 1.00 46.88 199 LYS A O 1
ATOM 1589 N N . SER A 1 200 ? 1.064 37.062 -6.079 1.00 49.88 200 SER A N 1
ATOM 1590 C CA . SER A 1 200 ? 0.338 38.100 -5.327 1.00 49.88 200 SER A CA 1
ATOM 1591 C C . SER A 1 200 ? -1.190 38.134 -5.548 1.00 49.88 200 SER A C 1
ATOM 1593 O O . SER A 1 200 ? -1.844 39.102 -5.164 1.00 49.88 200 SER A O 1
ATOM 1595 N N . LYS A 1 201 ? -1.794 37.092 -6.139 1.00 48.03 201 LYS A N 1
ATOM 1596 C CA . LYS A 1 201 ? -3.243 37.017 -6.397 1.00 48.03 201 LYS A CA 1
ATOM 1597 C C . LYS A 1 201 ? -4.024 36.114 -5.429 1.00 48.03 201 LYS A C 1
ATOM 1599 O O . LYS A 1 201 ? -5.181 36.409 -5.183 1.00 48.03 201 LYS A O 1
ATOM 1604 N N . ALA A 1 202 ? -3.419 35.098 -4.807 1.00 50.25 202 ALA A N 1
ATOM 1605 C CA . ALA A 1 202 ? -4.184 34.118 -4.013 1.00 50.25 202 ALA A CA 1
ATOM 1606 C C . ALA A 1 202 ? -4.628 34.623 -2.620 1.00 50.25 202 ALA A C 1
ATOM 1608 O O . ALA A 1 202 ? -5.711 34.291 -2.151 1.00 50.25 202 ALA A O 1
ATOM 1609 N N . ILE A 1 203 ? -3.835 35.479 -1.967 1.00 45.28 203 ILE A N 1
ATOM 1610 C CA . ILE A 1 203 ? -4.122 35.936 -0.590 1.00 45.28 203 ILE A CA 1
ATOM 1611 C C . ILE A 1 203 ? -5.260 36.972 -0.555 1.00 45.28 203 ILE A C 1
ATOM 1613 O O . ILE A 1 203 ? -6.042 37.021 0.393 1.00 45.28 203 ILE A O 1
ATOM 1617 N N . LYS A 1 204 ? -5.388 37.796 -1.603 1.00 45.47 204 LYS A N 1
ATOM 1618 C CA . LYS A 1 204 ? -6.391 38.872 -1.662 1.00 45.47 204 LYS A CA 1
ATOM 1619 C C . LYS A 1 204 ? -7.810 38.341 -1.900 1.00 45.47 204 LYS A C 1
ATOM 1621 O O . LYS A 1 204 ? -8.764 38.947 -1.414 1.00 45.47 204 LYS A O 1
ATOM 1626 N N . ASP A 1 205 ? -7.927 37.213 -2.598 1.00 51.19 205 ASP A N 1
ATOM 1627 C CA . ASP A 1 205 ? -9.206 36.554 -2.869 1.00 51.19 205 ASP A CA 1
ATOM 1628 C C . ASP A 1 205 ? -9.650 35.685 -1.677 1.00 51.19 205 ASP A C 1
ATOM 1630 O O . ASP A 1 205 ? -10.804 35.783 -1.261 1.00 51.19 205 ASP A O 1
ATOM 1634 N N . GLY A 1 206 ? -8.722 34.987 -1.004 1.00 46.56 206 GLY A N 1
ATOM 1635 C CA . GLY A 1 206 ? -9.019 34.257 0.239 1.00 46.56 206 GLY A CA 1
ATOM 1636 C C . GLY A 1 206 ? -9.423 35.166 1.410 1.00 46.56 206 GLY A C 1
ATOM 1637 O O . GLY A 1 206 ? -10.366 34.870 2.140 1.00 46.56 206 GLY A O 1
ATOM 1638 N N . LEU A 1 207 ? -8.793 36.339 1.564 1.00 51.31 207 LEU A N 1
ATOM 1639 C CA . LEU A 1 207 ? -9.197 37.324 2.583 1.00 51.31 207 LEU A CA 1
ATOM 1640 C C . LEU A 1 207 ? -10.580 37.939 2.305 1.00 51.31 207 LEU A C 1
ATOM 1642 O O . LEU A 1 207 ? -11.284 38.313 3.245 1.00 51.31 207 LEU A O 1
ATOM 1646 N N . LYS A 1 208 ? -10.992 38.032 1.033 1.00 54.44 208 LYS A N 1
ATOM 1647 C CA . LYS A 1 208 ? -12.344 38.470 0.657 1.00 54.44 208 LYS A CA 1
ATOM 1648 C C . LYS A 1 208 ? -13.399 37.420 1.000 1.00 54.44 208 LYS A C 1
ATOM 1650 O O . LYS A 1 208 ? -14.463 37.801 1.482 1.00 54.44 208 LYS A O 1
ATOM 1655 N N . GLU A 1 209 ? -13.110 36.134 0.806 1.00 53.50 209 GLU A N 1
ATOM 1656 C CA . GLU A 1 209 ? -14.010 35.048 1.218 1.00 53.50 209 GLU A CA 1
ATOM 1657 C C . GLU A 1 209 ? -14.189 35.003 2.740 1.00 53.50 209 GLU A C 1
ATOM 1659 O O . GLU A 1 209 ? -15.325 34.982 3.210 1.00 53.50 209 GLU A O 1
ATOM 1664 N N . PHE A 1 210 ? -13.111 35.130 3.520 1.00 49.16 210 PHE A N 1
ATOM 1665 C CA . PHE A 1 210 ? -13.205 35.192 4.986 1.00 49.16 210 PHE A CA 1
ATOM 1666 C C . PHE A 1 210 ? -13.948 36.438 5.495 1.00 49.16 210 PHE A C 1
ATOM 1668 O O . PHE A 1 210 ? -14.736 36.352 6.439 1.00 49.16 210 PHE A O 1
ATOM 1675 N N . ALA A 1 211 ? -13.750 37.600 4.865 1.00 60.75 211 ALA A N 1
ATOM 1676 C CA . ALA A 1 211 ? -14.471 38.822 5.225 1.00 60.75 211 ALA A CA 1
ATOM 1677 C C . ALA A 1 211 ? -15.970 38.754 4.874 1.00 60.75 211 ALA A C 1
ATOM 1679 O O . ALA A 1 211 ? -16.798 39.312 5.598 1.00 60.75 211 ALA A O 1
ATOM 1680 N N . ASN A 1 212 ? -16.331 38.067 3.786 1.00 64.00 212 ASN A N 1
ATOM 1681 C CA . ASN A 1 212 ? -17.726 37.840 3.411 1.00 64.00 212 ASN A CA 1
ATOM 1682 C C . ASN A 1 212 ? -18.401 36.818 4.337 1.00 64.00 212 ASN A C 1
ATOM 1684 O O . ASN A 1 212 ? -19.524 37.065 4.769 1.00 64.00 212 ASN A O 1
ATOM 1688 N N . PHE A 1 213 ? -17.696 35.753 4.732 1.00 55.69 213 PHE A N 1
ATOM 1689 C CA . PHE A 1 213 ? -18.207 34.752 5.675 1.00 55.69 213 PHE A CA 1
ATOM 1690 C C . PHE A 1 213 ? -18.534 35.373 7.043 1.00 55.69 213 PHE A C 1
ATOM 1692 O O . PHE A 1 213 ? -19.608 35.152 7.598 1.00 55.69 213 PHE A O 1
ATOM 1699 N N . ARG A 1 214 ? -17.665 36.265 7.542 1.00 57.91 214 ARG A N 1
ATOM 1700 C CA . ARG A 1 214 ? -17.891 36.961 8.819 1.00 57.91 214 ARG A CA 1
ATOM 1701 C C . ARG A 1 214 ? -19.082 37.930 8.786 1.00 57.91 214 ARG A C 1
ATOM 1703 O O . ARG A 1 214 ? -19.827 38.029 9.755 1.00 57.91 214 ARG A O 1
ATOM 1710 N N . ARG A 1 215 ? -19.301 38.611 7.654 1.00 60.66 215 ARG A N 1
ATOM 1711 C CA . ARG A 1 215 ? -20.463 39.501 7.451 1.00 60.66 215 ARG A CA 1
ATOM 1712 C C . ARG A 1 215 ? -21.785 38.741 7.310 1.00 60.66 215 ARG A C 1
ATOM 1714 O O . ARG A 1 215 ? -22.840 39.305 7.595 1.00 60.66 215 ARG A O 1
ATOM 1721 N N . GLU A 1 216 ? -21.751 37.493 6.849 1.00 57.94 216 GLU A N 1
ATOM 1722 C CA . GLU A 1 216 ? -22.933 36.627 6.785 1.00 57.94 216 GLU A CA 1
ATOM 1723 C C . GLU A 1 216 ? -23.293 36.022 8.147 1.00 57.94 216 GLU A C 1
ATOM 1725 O O . GLU A 1 216 ? -24.480 35.904 8.458 1.00 57.94 216 GLU A O 1
ATOM 1730 N N . GLU A 1 217 ? -22.303 35.716 8.989 1.00 53.31 217 GLU A N 1
ATOM 1731 C CA . GLU A 1 217 ? -22.533 35.291 10.376 1.00 53.31 217 GLU A CA 1
ATOM 1732 C C . GLU A 1 217 ? -23.112 36.421 11.242 1.00 53.31 217 GLU A C 1
ATOM 1734 O O . GLU A 1 217 ? -24.086 36.197 11.961 1.00 53.31 217 GLU A O 1
ATOM 1739 N N . GLU A 1 218 ? -22.617 37.656 11.103 1.00 51.56 218 GLU A N 1
ATOM 1740 C CA . GLU A 1 218 ? -23.170 38.826 11.809 1.00 51.56 218 GLU A CA 1
ATOM 1741 C C . GLU A 1 218 ? -24.609 39.171 11.381 1.00 51.56 218 GLU A C 1
ATOM 1743 O O . GLU A 1 218 ? -25.390 39.694 12.172 1.00 51.56 218 GLU A O 1
ATOM 1748 N N . LYS A 1 219 ? -25.016 38.845 10.146 1.00 55.03 219 LYS A N 1
ATOM 1749 C CA . LYS A 1 219 ? -26.408 39.029 9.689 1.00 55.03 219 LYS A CA 1
ATOM 1750 C C . LYS A 1 219 ? -27.361 37.935 10.170 1.00 55.03 219 LYS A C 1
ATOM 1752 O O . LYS A 1 219 ? -28.570 38.166 10.187 1.00 55.03 219 LYS A O 1
ATOM 1757 N N . LYS A 1 220 ? -26.849 36.759 10.541 1.00 52.41 220 LYS A N 1
ATOM 1758 C CA . LYS A 1 220 ? -27.650 35.654 11.092 1.00 52.41 220 LYS A CA 1
ATOM 1759 C C . LYS A 1 220 ? -27.825 35.741 12.608 1.00 52.41 220 LYS A C 1
ATOM 1761 O O . LYS A 1 220 ? -28.784 35.172 13.108 1.00 52.41 220 LYS A O 1
ATOM 1766 N N . SER A 1 221 ? -26.959 36.463 13.320 1.00 46.44 221 SER A N 1
ATOM 1767 C CA . SER A 1 221 ? -27.064 36.656 14.775 1.00 46.44 221 SER A CA 1
ATOM 1768 C C . SER A 1 221 ? -27.962 37.828 15.206 1.00 46.44 221 SER A C 1
ATOM 1770 O O . SER A 1 221 ? -28.190 38.000 16.399 1.00 46.44 221 SER A O 1
ATOM 1772 N N . ILE A 1 222 ? -28.492 38.620 14.261 1.00 51.72 222 ILE A N 1
ATOM 1773 C CA . ILE A 1 222 ? -29.392 39.770 14.515 1.00 51.72 222 ILE A CA 1
ATOM 1774 C C . ILE A 1 222 ? -30.846 39.458 14.075 1.00 51.72 222 ILE A C 1
ATOM 1776 O O . ILE A 1 222 ? -31.634 40.353 13.776 1.00 51.72 222 ILE A O 1
ATOM 1780 N N . LYS A 1 223 ? -31.240 38.181 14.022 1.00 40.22 223 LYS A N 1
ATOM 1781 C CA . LYS A 1 223 ? -32.644 37.776 13.840 1.00 40.22 223 LYS A CA 1
ATOM 1782 C C . LYS A 1 223 ? -33.113 36.869 14.960 1.00 40.22 223 LYS A C 1
ATOM 1784 O O . LYS A 1 223 ? -32.366 35.923 15.279 1.00 40.22 223 LYS A O 1
#

pLDDT: mean 76.18, std 20.28, range [35.41, 97.06]

Radius of gyration: 32.07 Å; chains: 1; bounding box: 66×57×85 Å

Sequence (223 aa):
MSDEVKNPPVLAEEPTHDFSQKDLEVIQAYQDNGLQGIAVVDEQKAALMLEMYLSGKTYRQICTTMQLRKEIVLYMSFKFNWFSIRKEYLQDLEISMQGRLQDGKVADQDFFLNLAAMYRKKIGSNLNKYFATDNVDFANAIDPKEVDKYLKVVDALQKLSGGKPLEDQHNNRPMVGLNAGDGVTIVKKGDNEIEITPKSKAIKDGLKEFANFRREEEKKSIK

Secondary structure (DSSP, 8-state):
------PPP-PPPPPS----HHHHHHHHHHHHTT-TTGGG--HHHHHHHHHHHHTT--HHHHHHHHT--HHHHHHHHHHTTHHHHHHHHHHHHHHHHHHHHHHHHHHHHHHHHHHHHHHHHHHHHHHHHHHHH--HHHHHTS-HHHHHHHHHHHHHHHHHTTPPPGGGGSS---------SSSEEEEE-SSS-EEEEE-TTHHHHHHHHHHHHHHHHHHHTT-

Foldseek 3Di:
DDDPPPDDDDDPPDDQADDDPVLVVLLVVCVVVPVPPLVVDDPVLLVVLLVCVLVPDDLVRSCVVSVHDSNNSSNSCVVVVSVVVSVVVVVVVVVVVVVVVVVVLVVLLVVLVVVLVVLCVVLVVLVVVCVVPVDCVSVVPRDVVSVVVSLVSVQVSCVSVVHDGPVVPDDDDDLPPPCDPDDWRWDDPDDPDIDTDGPPPPVVVVVVVVVVVVVVVVVVVVD

=== Feature glossary ===
Key to the feature types in this record:

Secondary structure (8-state, DSSP). Secondary structure is the local, repeating backbone conformation. DSSP classifies it into eight states by reading the hydrogen-bond network: three helix types (H, G, I), two β types (E, B), two non-regular types (T, S), and unstructured coil (-).

Backbone torsions (φ/ψ). Backbone dihedral angles. Every residue except chain termini has a φ (preceding-C → N → Cα → C) and a ψ (N → Cα → C → next-N). They are reported in degrees following the IUPAC sign convention. Secondary structure is essentially a statement about which (φ, ψ) basin each residue occupies.

Predicted aligned error. Predicted Aligned Error (PAE) is an AlphaFold confidence matrix: entry (i, j) is the expected error in the position of residue j, in ångströms, when the prediction is superimposed on the true structure at residue i. Low PAE within a block of residues means that block is internally rigid and well-predicted; high PAE between two blocks means their relative placement is uncertain even if each block individually is confident.

B-factor. B-factor (Debye–Waller factor) reflects atomic displacement in the crystal lattice. It is an experimental observable (units Å²), not a prediction; low values mean the atom is pinned down, high values mean it moves or is heterogeneous across the crystal.

Secondary structure (3-state, P-SEA). Three-state secondary structure (P-SEA) collapses the eight DSSP classes into helix (a), strand (b), and coil (c). P-SEA assigns these from Cα geometry alone — distances and angles — without requiring backbone oxygens, so it works on any Cα trace.

Sequence. Primary structure: the covalent order of the twenty standard amino acids along the backbone. Two proteins with the same sequence will (almost always) fold to the same structure; two with 30% identity often share a fold but not the details.

pLDDT. pLDDT is the predicted lDDT-Cα score: AlphaFold's confidence that the local environment of each residue (all inter-atomic distances within 15 Å) is correctly placed. It is a per-residue number between 0 and 100, with higher meaning more reliable.

InterPro / GO / CATH / organism. Functional annotations link the protein to curated databases. InterPro entries identify conserved domains and families by matching the sequence against member-database signatures (Pfam, PROSITE, CDD, …). Gene Ontology (GO) terms describe molecular function, biological process, and cellular component in a controlled vocabulary. CATH places the structure in a hierarchical fold classification (Class/Architecture/Topology/Homologous-superfamily). The organism is the source species.

Contact-map, Ramachandran, and PAE plots. Three diagnostic plots accompany the record. The Cα contact map visualizes the tertiary structure as a 2D adjacency matrix (8 Å cutoff, sequence-local contacts suppressed). The Ramachandran plot shows the distribution of backbone (φ, ψ) torsions, with points in the α and β basins reflecting secondary structure content. The PAE plot shows AlphaFold's inter-residue confidence as a color matrix.

mmCIF coordinates. The mmCIF table is the protein's shape written out atom by atom. For each backbone N, Cα, C, and carbonyl O, it records an (x, y, z) coordinate triple in Å plus the residue type, chain letter, and residue number.

Radius of gyration, Cα contacts, bounding box. Three whole-structure scalars: the radius of gyration (RMS distance of Cα from centroid, in Å), the count of Cα–Cα contacts (pairs closer than 8 Å and separated by more than four residues in sequence — i.e. tertiary, not local, contacts), and the bounding-box dimensions. Together they distinguish compact globular folds from extended fibres or disordered chains.

Foldseek 3Di. The Foldseek 3Di string encodes local tertiary geometry as a 20-letter alphabet — one character per residue — derived from the relative positions of nearby Cα atoms. Unlike the amino-acid sequence, 3Di is a direct function of the 3D structure, so two proteins with the same fold have similar 3Di strings even at low sequence identity.

Rendered structure images. Six rendered views show the 3D structure from the faces of a cube — i.e. along ±x, ±y, ±z. Rendering representation is drawn randomly per protein from cartoon (secondary-structure ribbons), sticks (backbone bonds), or molecular surface; coloring is either N→C rainbow (blue at the N-terminus through red at the C-terminus) or one color per chain.

Nearest PDB structures. The Foldseek neighbor list gives the closest experimentally determined structures in the PDB, ranked by structural alignment. TM-score near 1 means near-identical fold; near 0.3 means only rough topology match. This is how one finds what a novel AlphaFold prediction most resembles in the solved-structure universe.

Solvent-accessible surface area. SASA measures how much of the protein is reachable by solvent. It is computed by rolling a water-sized probe over the atomic surface and summing the exposed area (Å²). Per-residue SASA distinguishes core (buried, low SASA) from surface (exposed, high SASA) residues; total SASA is a whole-molecule size measure.